Protein AF-A0A7X6ZQA0-F1 (afdb_monomer_lite)

Radius of gyration: 20.43 Å; chains: 1; bounding box: 58×42×58 Å

Structure (mmCIF, N/CA/C/O backbone):
data_AF-A0A7X6ZQA0-F1
#
_entry.id   AF-A0A7X6ZQA0-F1
#
loop_
_atom_site.group_PDB
_atom_site.id
_atom_site.type_symbol
_atom_site.label_atom_id
_atom_site.label_alt_id
_atom_site.label_comp_id
_atom_site.label_asym_id
_atom_site.label_entity_id
_atom_site.label_seq_id
_atom_site.pdbx_PDB_ins_code
_atom_site.Cartn_x
_atom_site.Cartn_y
_atom_site.Cartn_z
_atom_site.occupancy
_atom_site.B_iso_or_equiv
_atom_site.auth_seq_id
_atom_site.auth_comp_id
_atom_site.auth_asym_id
_atom_site.auth_atom_id
_atom_site.pdbx_PDB_model_num
ATOM 1 N N . MET A 1 1 ? 15.104 -21.560 34.459 1.00 41.19 1 MET A N 1
ATOM 2 C CA . MET A 1 1 ? 13.807 -21.542 35.169 1.00 41.19 1 MET A CA 1
ATOM 3 C C . MET A 1 1 ? 13.348 -20.089 35.280 1.00 41.19 1 MET A C 1
ATOM 5 O O . MET A 1 1 ? 13.908 -19.354 36.078 1.00 41.19 1 MET A O 1
ATOM 9 N N . LYS A 1 2 ? 12.413 -19.662 34.427 1.00 28.69 2 LYS A N 1
ATOM 10 C CA . LYS A 1 2 ? 11.501 -18.521 34.627 1.00 28.69 2 LYS A CA 1
ATOM 11 C C . LYS A 1 2 ? 10.313 -18.786 33.704 1.00 28.69 2 LYS A C 1
ATOM 13 O O . LYS A 1 2 ? 10.482 -18.859 32.493 1.00 28.69 2 LYS A O 1
ATOM 18 N N . ALA A 1 3 ? 9.180 -19.100 34.317 1.00 31.39 3 ALA A N 1
ATOM 19 C CA . ALA A 1 3 ? 7.962 -19.526 33.652 1.00 31.39 3 ALA A CA 1
ATOM 20 C C . ALA A 1 3 ? 7.263 -18.333 32.989 1.00 31.39 3 ALA A C 1
ATOM 22 O O . ALA A 1 3 ? 7.125 -17.271 33.595 1.00 31.39 3 ALA A O 1
ATOM 23 N N . SER A 1 4 ? 6.819 -18.541 31.752 1.00 31.67 4 SER A N 1
ATOM 24 C CA . SER A 1 4 ? 5.886 -17.684 31.030 1.00 31.67 4 SER A CA 1
ATOM 25 C C . SER A 1 4 ? 4.511 -17.774 31.693 1.00 31.67 4 SER A C 1
ATOM 27 O O . SER A 1 4 ? 3.879 -18.832 31.673 1.00 31.67 4 SER A O 1
ATOM 29 N N . LEU A 1 5 ? 4.033 -16.674 32.268 1.00 27.23 5 LEU A N 1
ATOM 30 C CA . LEU A 1 5 ? 2.629 -16.517 32.644 1.00 27.23 5 LEU A CA 1
ATOM 31 C C . LEU A 1 5 ? 1.824 -16.180 31.382 1.00 27.23 5 LEU A C 1
ATOM 33 O O . LEU A 1 5 ? 1.521 -15.027 31.104 1.00 27.23 5 LEU A O 1
ATOM 37 N N . ILE A 1 6 ? 1.501 -17.210 30.598 1.00 30.50 6 ILE A N 1
ATOM 38 C CA . ILE A 1 6 ? 0.343 -17.159 29.704 1.00 30.50 6 ILE A CA 1
ATOM 39 C C . ILE A 1 6 ? -0.845 -17.540 30.579 1.00 30.50 6 ILE A C 1
ATOM 41 O O . ILE A 1 6 ? -1.012 -18.704 30.948 1.00 30.50 6 ILE A O 1
ATOM 45 N N . THR A 1 7 ? -1.641 -16.550 30.968 1.00 27.77 7 THR A N 1
ATOM 46 C CA . THR A 1 7 ? -2.903 -16.791 31.664 1.00 27.77 7 THR A CA 1
ATOM 47 C C . THR A 1 7 ? -3.863 -17.448 30.678 1.00 27.77 7 THR A C 1
ATOM 49 O O . THR A 1 7 ? -4.472 -16.784 29.844 1.00 27.77 7 THR A O 1
ATOM 52 N N . VAL A 1 8 ? -3.972 -18.775 30.743 1.00 33.66 8 VAL A N 1
ATOM 53 C CA . VAL A 1 8 ? -4.983 -19.531 30.001 1.00 33.66 8 VAL A CA 1
ATOM 54 C C . VAL A 1 8 ? -6.333 -19.249 30.651 1.00 33.66 8 VAL A C 1
ATOM 56 O O . VAL A 1 8 ? -6.611 -19.718 31.755 1.00 33.66 8 VAL A O 1
ATOM 59 N N . ILE A 1 9 ? -7.169 -18.459 29.980 1.00 32.19 9 ILE A N 1
ATOM 60 C CA . ILE A 1 9 ? -8.551 -18.229 30.406 1.00 32.19 9 ILE A CA 1
ATOM 61 C C . ILE A 1 9 ? -9.338 -19.535 30.172 1.00 32.19 9 ILE A C 1
ATOM 63 O O . ILE A 1 9 ? -9.318 -20.063 29.056 1.00 32.19 9 ILE A O 1
ATOM 67 N N . PRO A 1 10 ? -10.020 -20.094 31.190 1.00 35.25 10 PRO A N 1
ATOM 68 C CA . PRO A 1 10 ? -10.812 -21.309 31.036 1.00 35.25 10 PRO A CA 1
ATOM 69 C C . PRO A 1 10 ? -11.917 -21.133 29.986 1.00 35.25 10 PRO A C 1
ATOM 71 O O . PRO A 1 10 ? -12.698 -20.185 30.047 1.00 35.25 10 PRO A O 1
ATOM 74 N N . LYS A 1 11 ? -12.028 -22.097 29.061 1.00 42.56 11 LYS A N 1
ATOM 75 C CA . LYS A 1 11 ? -13.020 -22.129 27.965 1.00 42.56 11 LYS A CA 1
ATOM 76 C C . LYS A 1 11 ? -14.490 -22.028 28.409 1.00 42.56 11 LYS A C 1
ATOM 78 O O . LYS A 1 11 ? -15.353 -21.819 27.567 1.00 42.56 11 LYS A O 1
ATOM 83 N N . SER A 1 12 ? -14.802 -22.201 29.691 1.00 38.19 12 SER A N 1
ATOM 84 C CA . SER A 1 12 ? -16.174 -22.395 30.171 1.00 38.19 12 SER A CA 1
ATOM 85 C C . SER A 1 12 ? -16.959 -21.116 30.487 1.00 38.19 12 SER A C 1
ATOM 87 O O . SER A 1 12 ? -18.113 -21.241 30.872 1.00 38.19 12 SER A O 1
ATOM 89 N N . ASN A 1 13 ? -16.386 -19.915 30.328 1.00 37.44 13 ASN A N 1
ATOM 90 C CA . ASN A 1 13 ? -17.055 -18.647 30.685 1.00 37.44 13 ASN A CA 1
ATOM 91 C C . ASN A 1 13 ? -17.012 -17.556 29.599 1.00 37.44 13 ASN A C 1
ATOM 93 O O . ASN A 1 13 ? -17.328 -16.402 29.882 1.00 37.44 13 ASN A O 1
ATOM 97 N N . ILE A 1 14 ? -16.645 -17.885 28.360 1.00 42.84 14 ILE A N 1
ATOM 98 C CA . ILE A 1 14 ? -16.719 -16.920 27.258 1.00 42.84 14 ILE A CA 1
ATOM 99 C C . ILE A 1 14 ? -18.087 -17.093 26.604 1.00 42.84 14 ILE A C 1
ATOM 101 O O . ILE A 1 14 ? -18.356 -18.107 25.966 1.00 42.84 14 ILE A O 1
ATOM 105 N N . SER A 1 15 ? -18.977 -16.118 26.777 1.00 36.91 15 SER A N 1
ATOM 106 C CA . SER A 1 15 ? -20.145 -15.994 25.910 1.00 36.91 15 SER A CA 1
ATOM 107 C C . SER A 1 15 ? -19.634 -15.782 24.482 1.00 36.91 15 SER A C 1
ATOM 109 O O . SER A 1 15 ? -19.140 -14.703 24.162 1.00 36.91 15 SER A O 1
ATOM 111 N N . PHE A 1 16 ? -19.716 -16.810 23.638 1.00 42.44 16 PHE A N 1
ATOM 112 C CA . PHE A 1 16 ? -19.305 -16.784 22.228 1.00 42.44 16 PHE A CA 1
ATOM 113 C C . PHE A 1 16 ? -20.314 -16.027 21.353 1.00 42.44 16 PHE A C 1
ATOM 115 O O . PHE A 1 16 ? -20.751 -16.511 20.311 1.00 42.44 16 PHE A O 1
ATOM 122 N N . LEU A 1 17 ? -20.702 -14.824 21.771 1.00 36.91 17 LEU A N 1
ATOM 123 C CA . LEU A 1 17 ? -21.166 -13.851 20.796 1.00 36.91 17 LEU A CA 1
ATOM 124 C C . LEU A 1 17 ? -19.930 -13.464 19.977 1.00 36.91 17 LEU A C 1
ATOM 126 O O . LEU A 1 17 ? -18.888 -13.205 20.585 1.00 36.91 17 LEU A O 1
ATOM 130 N N . PRO A 1 18 ? -19.992 -13.457 18.634 1.00 43.94 18 PRO A N 1
ATOM 131 C CA . PRO A 1 18 ? -18.894 -12.931 17.843 1.00 43.94 18 PRO A CA 1
ATOM 132 C C . PRO A 1 18 ? -18.627 -11.515 18.346 1.00 43.94 18 PRO A C 1
ATOM 134 O O . PRO A 1 18 ? -19.495 -10.644 18.257 1.00 43.94 18 PRO A O 1
ATOM 137 N N . LEU A 1 19 ? -17.452 -11.303 18.940 1.00 46.94 19 LEU A N 1
ATOM 138 C CA . LEU A 1 19 ? -16.962 -9.967 19.234 1.00 46.94 19 LEU A CA 1
ATOM 139 C C . LEU A 1 19 ? -16.803 -9.287 17.876 1.00 46.94 19 LEU A C 1
ATOM 141 O O . LEU A 1 19 ? -15.835 -9.523 17.159 1.00 46.94 19 LEU A O 1
ATOM 145 N N . ARG A 1 20 ? -17.814 -8.506 17.488 1.00 55.34 20 ARG A N 1
ATOM 146 C CA . ARG A 1 20 ? -17.728 -7.598 16.350 1.00 55.34 20 ARG A CA 1
ATOM 147 C C . ARG A 1 20 ? -16.736 -6.515 16.758 1.00 55.34 20 ARG A C 1
ATOM 149 O O . ARG A 1 20 ? -17.093 -5.609 17.502 1.00 55.34 20 ARG A O 1
ATOM 156 N N . ALA A 1 21 ? -15.484 -6.664 16.347 1.00 63.81 21 ALA A N 1
ATOM 157 C CA . ALA A 1 21 ? -14.502 -5.600 16.450 1.00 63.81 21 ALA A CA 1
ATOM 158 C C . ALA A 1 21 ? -14.643 -4.716 15.208 1.00 63.81 21 ALA A C 1
ATOM 160 O O . ALA A 1 21 ? -14.516 -5.195 14.085 1.00 63.81 21 ALA A O 1
ATOM 161 N N . SER A 1 22 ? -14.932 -3.439 15.416 1.00 81.06 22 SER A N 1
ATOM 162 C CA . SER A 1 22 ? -14.793 -2.384 14.414 1.00 81.06 22 SER A CA 1
ATOM 163 C C . SER A 1 22 ? -13.316 -2.260 14.044 1.00 81.06 22 SER A C 1
ATOM 165 O O . SER A 1 22 ? -12.481 -1.876 14.869 1.00 81.06 22 SER A O 1
ATOM 167 N N . MET A 1 23 ? -12.985 -2.623 12.809 1.00 86.38 23 MET A N 1
ATOM 168 C CA . MET A 1 23 ? -11.642 -2.483 12.260 1.00 86.38 23 MET A CA 1
ATOM 169 C C . MET A 1 23 ? -11.647 -1.454 11.137 1.00 86.38 23 MET A C 1
ATOM 171 O O . MET A 1 23 ? -12.489 -1.523 10.240 1.00 86.38 23 MET A O 1
ATOM 175 N N . GLY A 1 24 ? -10.700 -0.522 11.198 1.00 87.94 24 GLY A N 1
ATOM 176 C CA . GLY A 1 24 ? -10.378 0.396 10.111 1.00 87.94 24 GLY A CA 1
ATOM 177 C C . GLY A 1 24 ? -9.020 0.048 9.512 1.00 87.94 24 GLY A C 1
ATOM 178 O O . GLY A 1 24 ? -8.164 -0.530 10.180 1.00 87.94 24 GLY A O 1
ATOM 179 N N . GLY A 1 25 ? -8.814 0.381 8.252 1.00 89.62 25 GLY A N 1
ATOM 180 C CA . GLY A 1 25 ? -7.554 0.138 7.565 1.00 89.62 25 GLY A CA 1
ATOM 181 C C . GLY A 1 25 ? -7.572 0.783 6.196 1.00 89.62 25 GLY A C 1
ATOM 182 O O . GLY A 1 25 ? -8.587 1.364 5.801 1.00 89.62 25 GLY A O 1
ATOM 183 N N . HIS A 1 26 ? -6.440 0.686 5.512 1.00 93.19 26 HIS A N 1
ATOM 184 C CA . HIS A 1 26 ? -6.150 1.463 4.319 1.00 93.19 26 HIS A CA 1
ATOM 185 C C . HIS A 1 26 ? -6.234 2.965 4.624 1.00 93.19 26 HIS A C 1
ATOM 187 O O . HIS A 1 26 ? -7.234 3.632 4.365 1.00 93.19 26 HIS A O 1
ATOM 193 N N . SER A 1 27 ? -5.190 3.496 5.253 1.00 92.25 27 SER A N 1
ATOM 194 C CA . SER A 1 27 ? -5.082 4.920 5.569 1.00 92.25 27 SER A CA 1
ATOM 195 C C . SER A 1 27 ? -3.775 5.498 5.043 1.00 92.25 27 SER A C 1
ATOM 197 O O . SER A 1 27 ? -2.838 4.764 4.766 1.00 92.25 27 SER A O 1
ATOM 199 N N . HIS A 1 28 ? -3.646 6.818 5.051 1.00 91.56 28 HIS A N 1
ATOM 200 C CA . HIS A 1 28 ? -2.379 7.516 4.831 1.00 91.56 28 HIS A CA 1
ATOM 201 C C . HIS A 1 28 ? -2.118 8.396 6.047 1.00 91.56 28 HIS A C 1
ATOM 203 O O . HIS A 1 28 ? -2.889 9.318 6.306 1.00 91.56 28 HIS A O 1
ATOM 209 N N . PHE A 1 29 ? -1.084 8.095 6.835 1.00 92.94 29 PHE A N 1
ATOM 210 C CA . PHE A 1 29 ? -0.830 8.825 8.080 1.00 92.94 29 PHE A CA 1
ATOM 211 C C . PHE A 1 29 ? -0.287 10.238 7.817 1.00 92.94 29 PHE A C 1
ATOM 213 O O . PHE A 1 29 ? -0.861 11.213 8.296 1.00 92.94 29 PHE A O 1
ATOM 220 N N . LEU A 1 30 ? 0.763 10.369 6.997 1.00 89.69 30 LEU A N 1
ATOM 221 C CA . LEU A 1 30 ? 1.354 11.658 6.606 1.00 89.69 30 LEU A CA 1
ATOM 222 C C . LEU A 1 30 ? 1.313 11.871 5.094 1.00 89.69 30 LEU A C 1
ATOM 224 O O . LEU A 1 30 ? 2.348 11.977 4.436 1.00 89.69 30 LEU A O 1
ATOM 228 N N . ARG A 1 31 ? 0.104 11.954 4.528 1.00 80.44 31 ARG A N 1
ATOM 229 C CA . ARG A 1 31 ? -0.074 12.171 3.081 1.00 80.44 31 ARG A CA 1
ATOM 230 C C . ARG A 1 31 ? 0.604 13.452 2.586 1.00 80.44 31 ARG A C 1
ATOM 232 O O . ARG A 1 31 ? 1.170 13.466 1.497 1.00 80.44 31 ARG A O 1
ATOM 239 N N . ASN A 1 32 ? 0.559 14.516 3.388 1.00 82.38 32 ASN A N 1
ATOM 240 C CA . ASN A 1 32 ? 1.361 15.712 3.175 1.00 82.38 32 ASN A CA 1
ATOM 241 C C . ASN A 1 32 ? 2.509 15.728 4.185 1.00 82.38 32 ASN A C 1
ATOM 243 O O . ASN A 1 32 ? 2.300 15.925 5.378 1.00 82.38 32 ASN A O 1
ATOM 247 N N . ILE A 1 33 ? 3.729 15.549 3.694 1.00 83.44 33 ILE A N 1
ATOM 248 C CA . ILE A 1 33 ? 4.936 15.553 4.522 1.00 83.44 33 ILE A CA 1
ATOM 249 C C . ILE A 1 33 ? 5.214 16.903 5.199 1.00 83.44 33 ILE A C 1
ATOM 251 O O . ILE A 1 33 ? 5.887 16.953 6.229 1.00 83.44 33 ILE A O 1
ATOM 255 N N . ASP A 1 34 ? 4.680 17.994 4.648 1.00 84.31 34 ASP A N 1
ATOM 256 C CA . ASP A 1 34 ? 4.819 19.325 5.232 1.00 84.31 34 ASP A CA 1
ATOM 257 C C . ASP A 1 34 ? 3.825 19.540 6.395 1.00 84.31 34 ASP A C 1
ATOM 259 O O . ASP A 1 34 ? 3.926 20.530 7.124 1.00 84.31 34 ASP A O 1
ATOM 263 N N . SER A 1 35 ? 2.871 18.619 6.602 1.00 83.50 35 SER A N 1
ATOM 264 C CA . SER A 1 35 ? 1.960 18.649 7.748 1.00 83.50 35 SER A CA 1
ATOM 265 C C . SER A 1 35 ? 2.671 18.242 9.047 1.00 83.50 35 SER A C 1
ATOM 267 O O . SER A 1 35 ? 3.502 17.329 9.042 1.00 83.50 35 SER A O 1
ATOM 269 N N . PRO A 1 36 ? 2.337 18.865 10.195 1.00 88.94 36 PRO A N 1
ATOM 270 C CA . PRO A 1 36 ? 2.927 18.488 11.474 1.00 88.94 36 PRO A CA 1
ATOM 271 C C . PRO A 1 36 ? 2.562 17.051 11.874 1.00 88.94 36 PRO A C 1
ATOM 273 O O . PRO A 1 36 ? 1.390 16.718 12.047 1.00 88.94 36 PRO A O 1
ATOM 276 N N . GLU A 1 37 ? 3.570 16.213 12.115 1.00 91.31 37 GLU A N 1
ATOM 277 C CA . GLU A 1 37 ? 3.374 14.807 12.503 1.00 91.31 37 GLU A CA 1
ATOM 278 C C . GLU A 1 37 ? 2.538 14.648 13.785 1.00 91.31 37 GLU A C 1
ATOM 280 O O . GLU A 1 37 ? 1.688 13.766 13.897 1.00 91.31 37 GLU A O 1
ATOM 285 N N . GLU A 1 38 ? 2.714 15.564 14.738 1.00 93.12 38 GLU A N 1
ATOM 286 C CA . GLU A 1 38 ? 1.953 15.580 15.988 1.00 93.12 38 GLU A CA 1
ATOM 287 C C . GLU A 1 38 ? 0.453 15.852 15.775 1.00 93.12 38 GLU A C 1
ATOM 289 O O . GLU A 1 38 ? -0.377 15.419 16.577 1.00 93.12 38 GLU A O 1
ATOM 294 N N . GLU A 1 39 ? 0.083 16.572 14.713 1.00 91.19 39 GLU A N 1
ATOM 295 C CA . GLU A 1 39 ? -1.323 16.789 14.365 1.00 91.19 39 GLU A CA 1
ATOM 296 C C . GLU A 1 39 ? -1.933 15.527 13.763 1.00 91.19 39 GLU A C 1
ATOM 298 O O . GLU A 1 39 ? -2.992 15.106 14.226 1.00 91.19 39 GLU A O 1
ATOM 303 N N . ALA A 1 40 ? -1.242 14.867 12.828 1.00 91.31 40 ALA A N 1
ATOM 304 C CA . ALA A 1 40 ? -1.678 13.581 12.279 1.00 91.31 40 ALA A CA 1
ATOM 305 C C . ALA A 1 40 ? -1.869 12.529 13.385 1.00 91.31 40 ALA A C 1
ATOM 307 O O . ALA A 1 40 ? -2.892 11.844 13.436 1.00 91.31 40 ALA A O 1
ATOM 308 N N . PHE A 1 41 ? -0.936 12.472 14.341 1.00 94.69 41 PHE A N 1
ATOM 309 C CA . PHE A 1 41 ? -1.023 11.608 15.518 1.00 94.69 41 PHE A CA 1
ATOM 310 C C . PHE A 1 41 ? -2.303 11.856 16.333 1.00 94.69 41 PHE A C 1
ATOM 312 O O . PHE A 1 41 ? -3.047 10.924 16.650 1.00 94.69 41 PHE A O 1
ATOM 319 N N . LYS A 1 42 ? -2.592 13.123 16.657 1.00 93.81 42 LYS A N 1
ATOM 320 C CA . LYS A 1 42 ? -3.796 13.506 17.412 1.00 93.81 42 LYS A CA 1
ATOM 321 C C . LYS A 1 42 ? -5.074 13.241 16.626 1.00 93.81 42 LYS A C 1
ATOM 323 O O . LYS A 1 42 ? -6.053 12.786 17.215 1.00 93.81 42 LYS A O 1
ATOM 328 N N . ASN A 1 43 ? -5.075 13.528 15.328 1.00 92.12 43 ASN A N 1
ATOM 329 C CA . ASN A 1 43 ? -6.235 13.333 14.469 1.00 92.12 43 ASN A CA 1
ATOM 330 C C . ASN A 1 43 ? -6.600 11.856 14.384 1.00 92.12 43 ASN A C 1
ATOM 332 O O . ASN A 1 43 ? -7.752 11.516 14.637 1.00 92.12 43 ASN A O 1
ATOM 336 N N . LEU A 1 44 ? -5.618 10.981 14.151 1.00 93.50 44 LEU A N 1
ATOM 337 C CA . LEU A 1 44 ? -5.837 9.539 14.114 1.00 93.50 44 LEU A CA 1
ATOM 338 C C . LEU A 1 44 ? -6.420 9.013 15.435 1.00 93.50 44 LEU A C 1
ATOM 340 O O . LEU A 1 44 ? -7.454 8.351 15.418 1.00 93.50 44 LEU A O 1
ATOM 344 N N . LEU A 1 45 ? -5.819 9.354 16.582 1.00 94.62 45 LEU A N 1
ATOM 345 C CA . LEU A 1 45 ? -6.323 8.921 17.895 1.00 94.62 45 LEU A CA 1
ATOM 346 C C . LEU A 1 45 ? -7.743 9.425 18.185 1.00 94.62 45 LEU A C 1
ATOM 348 O O . LEU A 1 45 ? -8.576 8.698 18.730 1.00 94.62 45 LEU A O 1
ATOM 352 N N . ASN A 1 46 ? -8.029 10.682 17.844 1.00 92.69 46 ASN A N 1
ATOM 353 C CA . ASN A 1 46 ? -9.357 11.255 18.036 1.00 92.69 46 ASN A CA 1
ATOM 354 C C . ASN A 1 46 ? -10.385 10.604 17.108 1.00 92.69 46 ASN A C 1
ATOM 356 O O . ASN A 1 46 ? -11.515 10.364 17.537 1.00 92.69 46 ASN A O 1
ATOM 360 N N . TRP A 1 47 ? -10.001 10.319 15.864 1.00 91.12 47 TRP A N 1
ATOM 361 C CA . TRP A 1 47 ? -10.848 9.670 14.874 1.00 91.12 47 TRP A CA 1
ATOM 362 C C . TRP A 1 47 ? -11.197 8.246 15.317 1.00 91.12 47 TRP A C 1
ATOM 364 O O . TRP A 1 47 ? -12.378 7.933 15.472 1.00 91.12 47 TRP A O 1
ATOM 374 N N . THR A 1 48 ? -10.208 7.409 15.655 1.00 91.56 48 THR A N 1
ATOM 375 C CA . THR A 1 48 ? -10.476 6.025 16.090 1.00 91.56 48 THR A CA 1
ATOM 376 C C . THR A 1 48 ? -11.338 5.981 17.345 1.00 91.56 48 THR A C 1
ATOM 378 O O . THR A 1 48 ? -12.255 5.167 17.427 1.00 91.56 48 THR A O 1
ATOM 381 N N . LYS A 1 49 ? -11.115 6.899 18.294 1.00 91.06 49 LYS A N 1
ATOM 382 C CA . LYS A 1 49 ? -11.937 7.016 19.503 1.00 91.06 49 LYS A CA 1
ATOM 383 C C . LYS A 1 49 ? -13.374 7.440 19.204 1.00 91.06 49 LYS A C 1
ATOM 385 O O . LYS A 1 49 ? -14.306 6.874 19.769 1.00 91.06 49 LYS A O 1
ATOM 390 N N . ARG A 1 50 ? -13.568 8.441 18.339 1.00 88.62 50 ARG A N 1
ATOM 391 C CA . ARG A 1 50 ? -14.900 8.933 17.944 1.00 88.62 50 ARG A CA 1
ATOM 392 C C . ARG A 1 50 ? -15.737 7.833 17.291 1.00 88.62 50 ARG A C 1
ATOM 394 O O . ARG A 1 50 ? -16.948 7.801 17.484 1.00 88.62 50 ARG A O 1
ATOM 401 N N . HIS A 1 51 ? -15.079 6.949 16.550 1.00 85.00 51 HIS A N 1
ATOM 402 C CA . HIS A 1 51 ? -15.698 5.889 15.762 1.00 85.00 51 HIS A CA 1
ATOM 403 C C . HIS A 1 51 ? -15.650 4.504 16.440 1.00 85.00 51 HIS A C 1
ATOM 405 O O . HIS A 1 51 ? -15.979 3.505 15.804 1.00 85.00 51 HIS A O 1
ATOM 411 N N . ASP A 1 52 ? -15.262 4.446 17.723 1.00 87.88 52 ASP A N 1
ATOM 412 C CA . ASP A 1 52 ? -15.126 3.219 18.528 1.00 87.88 52 ASP A CA 1
ATOM 413 C C . ASP A 1 52 ? -14.320 2.121 17.816 1.00 87.88 52 ASP A C 1
ATOM 415 O O . ASP A 1 52 ? -14.681 0.952 17.851 1.00 87.88 52 ASP A O 1
ATOM 419 N N . VAL A 1 53 ? -13.242 2.477 17.112 1.00 88.69 53 VAL A N 1
ATOM 420 C CA . VAL A 1 53 ? -12.422 1.528 16.346 1.00 88.69 53 VAL A CA 1
ATOM 421 C C . VAL A 1 53 ? -11.494 0.751 17.277 1.00 88.69 53 VAL A C 1
ATOM 423 O O . VAL A 1 53 ? -10.705 1.326 18.027 1.00 88.69 53 VAL A O 1
ATOM 426 N N . ARG A 1 54 ? -11.553 -0.581 17.203 1.00 90.69 54 ARG A N 1
ATOM 427 C CA . ARG A 1 54 ? -10.790 -1.497 18.065 1.00 90.69 54 ARG A CA 1
ATOM 428 C C . ARG A 1 54 ? -9.432 -1.883 17.496 1.00 90.69 54 ARG A C 1
ATOM 430 O O . ARG A 1 54 ? -8.534 -2.212 18.270 1.00 90.69 54 ARG A O 1
ATOM 437 N N . ALA A 1 55 ? -9.270 -1.836 16.178 1.00 92.38 55 ALA A N 1
ATOM 438 C CA . ALA A 1 55 ? -7.983 -2.003 15.518 1.00 92.38 55 ALA A CA 1
ATOM 439 C C . ALA A 1 55 ? -7.908 -1.139 14.254 1.00 92.38 55 ALA A C 1
ATOM 441 O O . ALA A 1 55 ? -8.901 -1.025 13.535 1.00 92.38 55 ALA A O 1
ATOM 442 N N . PHE A 1 56 ? -6.750 -0.532 14.003 1.00 93.44 56 PHE A N 1
ATOM 443 C CA . PHE A 1 56 ? -6.547 0.382 12.887 1.00 93.44 56 PHE A CA 1
ATOM 444 C C . PHE A 1 56 ? -5.192 0.165 12.209 1.00 93.44 56 PHE A C 1
ATOM 446 O O . PHE A 1 56 ? -4.146 0.213 12.864 1.00 93.44 56 PHE A O 1
ATOM 453 N N . GLY A 1 57 ? -5.226 -0.054 10.898 1.00 95.06 57 GLY A N 1
ATOM 454 C CA . GLY A 1 57 ? -4.033 -0.123 10.065 1.00 95.06 57 GLY A CA 1
ATOM 455 C C . GLY A 1 57 ? -3.516 1.269 9.714 1.00 95.06 57 GLY A C 1
ATOM 456 O O . GLY A 1 57 ? -4.227 2.059 9.102 1.00 95.06 57 GLY A O 1
ATOM 457 N N . VAL A 1 58 ? -2.287 1.580 10.126 1.00 95.81 58 VAL A N 1
ATOM 458 C CA . VAL A 1 58 ? -1.646 2.878 9.882 1.00 95.81 58 VAL A CA 1
ATOM 459 C C . VAL A 1 58 ? -0.814 2.779 8.613 1.00 95.81 58 VAL A C 1
ATOM 461 O O . VAL A 1 58 ? 0.238 2.141 8.632 1.00 95.81 58 VAL A O 1
ATOM 464 N N . GLY A 1 59 ? -1.284 3.378 7.519 1.00 94.44 59 GLY A N 1
ATOM 465 C CA . GLY A 1 59 ? -0.562 3.371 6.244 1.00 94.44 59 GLY A CA 1
ATOM 466 C C . GLY A 1 59 ? 0.439 4.512 6.062 1.00 94.44 59 GLY A C 1
ATOM 467 O O . GLY A 1 59 ? 0.441 5.503 6.801 1.00 94.44 59 GLY A O 1
ATOM 468 N N . SER A 1 60 ? 1.327 4.333 5.084 1.00 92.81 60 SER A N 1
ATOM 469 C CA . SER A 1 60 ? 2.472 5.210 4.842 1.00 92.81 60 SER A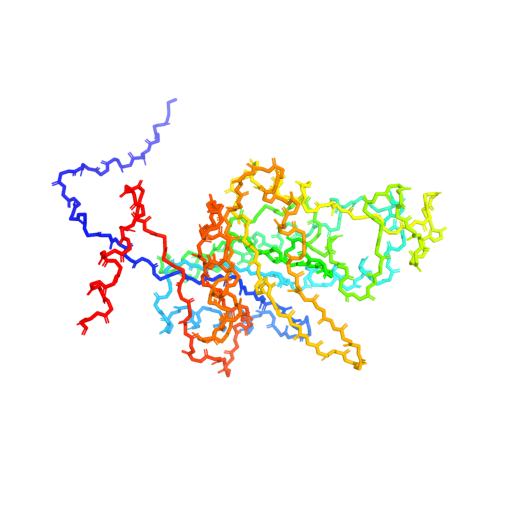 CA 1
ATOM 470 C C . SER A 1 60 ? 2.099 6.607 4.314 1.00 92.81 60 SER A C 1
ATOM 472 O O . SER A 1 60 ? 0.991 6.818 3.818 1.00 92.81 60 SER A O 1
ATOM 474 N N . PRO A 1 61 ? 3.035 7.575 4.374 1.00 93.56 61 PRO A N 1
ATOM 475 C CA . PRO A 1 61 ? 4.251 7.589 5.198 1.00 93.56 61 PRO A CA 1
ATOM 476 C C . PRO A 1 61 ? 3.930 7.648 6.699 1.00 93.56 61 PRO A C 1
ATOM 478 O O . PRO A 1 61 ? 2.977 8.308 7.104 1.00 93.56 61 PRO A O 1
ATOM 481 N N . TRP A 1 62 ? 4.731 6.974 7.530 1.00 94.19 62 TRP A N 1
ATOM 482 C CA . TRP A 1 62 ? 4.465 6.816 8.975 1.00 94.19 62 TRP A CA 1
ATOM 483 C C . TRP A 1 62 ? 5.185 7.836 9.865 1.00 94.19 62 TRP A C 1
ATOM 485 O O . TRP A 1 62 ? 4.919 7.928 11.061 1.00 94.19 62 TRP A O 1
ATOM 495 N N . SER A 1 63 ? 6.132 8.569 9.294 1.00 92.75 63 SER A N 1
ATOM 496 C CA . SER A 1 63 ? 6.943 9.579 9.972 1.00 92.75 63 SER A CA 1
ATOM 497 C C . SER A 1 63 ? 7.416 10.618 8.962 1.00 92.75 63 SER A C 1
ATOM 499 O O . SER A 1 63 ? 7.480 10.345 7.758 1.00 92.75 63 SER A O 1
ATOM 501 N N . HIS A 1 64 ? 7.802 11.798 9.435 1.00 92.81 64 HIS A N 1
ATOM 502 C CA . HIS A 1 64 ? 8.413 12.803 8.568 1.00 92.81 64 HIS A CA 1
ATOM 503 C C . HIS A 1 64 ? 9.710 12.277 7.924 1.00 92.81 64 HIS A C 1
ATOM 505 O O . HIS A 1 64 ? 9.973 12.529 6.750 1.00 92.81 64 HIS A O 1
ATOM 511 N N . ILE A 1 65 ? 10.501 11.494 8.666 1.00 91.75 65 ILE A N 1
ATOM 512 C CA . ILE A 1 65 ? 11.755 10.897 8.182 1.00 91.75 65 ILE A CA 1
ATOM 513 C C . ILE A 1 65 ? 11.480 9.916 7.036 1.00 91.75 65 ILE A C 1
ATOM 515 O O . ILE A 1 65 ? 12.098 10.024 5.973 1.00 91.75 65 ILE A O 1
ATOM 519 N N . SER A 1 66 ? 10.519 9.003 7.209 1.00 91.19 66 SER A N 1
ATOM 520 C CA . SER A 1 66 ? 10.123 8.081 6.146 1.00 91.19 66 SER A CA 1
ATOM 521 C C . SER A 1 66 ? 9.586 8.847 4.937 1.00 91.19 66 SER A C 1
ATOM 523 O O . SER A 1 66 ? 10.067 8.609 3.836 1.00 91.19 66 SER A O 1
ATOM 525 N N . GLY A 1 67 ? 8.721 9.848 5.116 1.00 91.00 67 GLY A N 1
ATOM 526 C CA . GLY A 1 67 ? 8.266 10.698 4.011 1.00 91.00 67 GLY A CA 1
ATOM 527 C C . GLY A 1 67 ? 9.414 11.378 3.248 1.00 91.00 67 GLY A C 1
ATOM 528 O O . GLY A 1 67 ? 9.382 11.454 2.018 1.00 91.00 67 GLY A O 1
ATOM 529 N N . LEU A 1 68 ? 10.452 11.859 3.946 1.00 91.06 68 LEU A N 1
ATOM 530 C CA . LEU A 1 68 ? 11.591 12.531 3.308 1.00 91.06 68 LEU A CA 1
ATOM 531 C C . LEU A 1 68 ? 12.411 11.535 2.486 1.00 91.06 68 LEU A C 1
ATOM 533 O O . LEU A 1 68 ? 12.865 11.873 1.392 1.00 91.06 68 LEU A O 1
ATOM 537 N N . SER A 1 69 ? 12.557 10.305 2.989 1.00 90.44 69 SER A N 1
ATOM 538 C CA . SER A 1 69 ? 13.180 9.201 2.253 1.00 90.44 69 SER A CA 1
ATOM 539 C C . SER A 1 69 ? 12.432 8.915 0.946 1.00 90.44 69 SER A C 1
ATOM 541 O O . SER A 1 69 ? 13.075 8.788 -0.095 1.00 90.44 69 SER A O 1
ATOM 543 N N . TYR A 1 70 ? 11.092 8.916 0.967 1.00 88.62 70 TYR A N 1
ATOM 544 C CA . TYR A 1 70 ? 10.270 8.717 -0.236 1.00 88.62 70 TYR A CA 1
ATOM 545 C C . TYR A 1 70 ? 10.577 9.812 -1.252 1.00 88.62 70 TYR A C 1
ATOM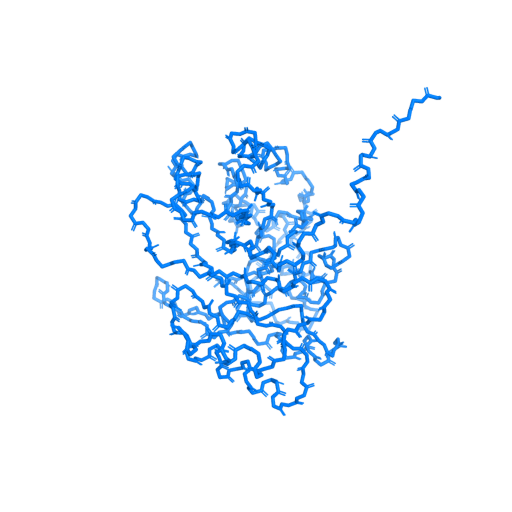 547 O O . TYR A 1 70 ? 11.052 9.530 -2.348 1.00 88.62 70 TYR A O 1
ATOM 555 N N . ARG A 1 71 ? 10.418 11.083 -0.851 1.00 88.75 71 ARG A N 1
ATOM 556 C CA . ARG A 1 71 ? 10.673 12.237 -1.725 1.00 88.75 71 ARG A CA 1
ATOM 557 C C . ARG A 1 71 ? 12.067 12.169 -2.351 1.00 88.75 71 ARG A C 1
ATOM 559 O O . ARG A 1 71 ? 12.198 12.354 -3.559 1.00 88.75 71 ARG A O 1
ATOM 566 N N . LYS A 1 72 ? 13.094 11.900 -1.544 1.00 91.38 72 LYS A N 1
ATOM 567 C CA . LYS A 1 72 ? 14.490 11.900 -1.987 1.00 91.38 72 LYS A CA 1
ATOM 568 C C . LYS A 1 72 ? 14.789 10.769 -2.968 1.00 91.38 72 LYS A C 1
ATOM 570 O O . LYS A 1 72 ? 15.372 11.009 -4.021 1.00 91.38 72 LYS A O 1
ATOM 575 N N . HIS A 1 73 ? 14.421 9.540 -2.630 1.00 90.25 73 HIS A N 1
ATOM 576 C CA . HIS A 1 73 ? 14.860 8.362 -3.378 1.00 90.25 73 HIS A CA 1
ATOM 577 C C . HIS A 1 73 ? 13.908 7.958 -4.506 1.00 90.25 73 HIS A C 1
ATOM 579 O O . HIS A 1 73 ? 14.318 7.228 -5.402 1.00 90.25 73 HIS A O 1
ATOM 585 N N . GLU A 1 74 ? 12.691 8.496 -4.529 1.00 86.06 74 GLU A N 1
ATOM 586 C CA . GLU A 1 74 ? 11.779 8.372 -5.666 1.00 86.06 74 GLU A CA 1
ATOM 587 C C . GLU A 1 74 ? 11.999 9.472 -6.724 1.00 86.06 74 GLU A C 1
ATOM 589 O O . GLU A 1 74 ? 11.582 9.315 -7.868 1.00 86.06 74 GLU A O 1
ATOM 594 N N . ASN A 1 75 ? 12.715 10.557 -6.385 1.00 87.31 75 ASN A N 1
ATOM 595 C CA . ASN A 1 75 ? 12.982 11.669 -7.308 1.00 87.31 75 ASN A CA 1
ATOM 596 C C . ASN A 1 75 ? 14.479 11.943 -7.524 1.00 87.31 75 ASN A C 1
ATOM 598 O O . ASN A 1 75 ? 14.993 11.743 -8.618 1.00 87.31 75 ASN A O 1
ATOM 602 N N . GLU A 1 76 ? 15.183 12.425 -6.500 1.00 90.69 76 GLU A N 1
ATOM 603 C CA . GLU A 1 76 ? 16.538 12.987 -6.622 1.00 90.69 76 GLU A CA 1
ATOM 604 C C . GLU A 1 76 ? 17.621 11.914 -6.794 1.00 90.69 76 GLU A C 1
ATOM 606 O O . GLU A 1 76 ? 18.549 12.079 -7.581 1.00 90.69 76 GLU A O 1
ATOM 611 N N . GLU A 1 77 ? 17.516 10.814 -6.045 1.00 94.38 77 GLU A N 1
ATOM 612 C CA . GLU A 1 77 ? 18.493 9.714 -6.049 1.00 94.38 77 GLU A CA 1
ATOM 613 C C . GLU A 1 77 ? 17.943 8.426 -6.677 1.00 94.38 77 GLU A C 1
ATOM 615 O O . GLU A 1 77 ? 18.515 7.349 -6.491 1.00 94.38 77 GLU A O 1
ATOM 620 N N . ARG A 1 78 ? 16.844 8.535 -7.426 1.00 92.69 78 ARG A N 1
ATOM 621 C CA . ARG A 1 78 ? 16.115 7.410 -8.019 1.00 92.69 78 ARG A CA 1
ATOM 622 C C . ARG A 1 78 ? 16.996 6.520 -8.888 1.00 92.69 78 ARG A C 1
ATOM 624 O O . ARG A 1 78 ? 17.087 5.319 -8.641 1.00 92.69 78 ARG A O 1
ATOM 631 N N . ASP A 1 79 ? 17.674 7.110 -9.866 1.00 94.56 79 ASP A N 1
ATOM 632 C CA . ASP A 1 79 ? 18.498 6.377 -10.830 1.00 94.56 79 ASP A CA 1
ATOM 633 C C . ASP A 1 79 ? 19.598 5.583 -10.102 1.00 94.56 79 ASP A C 1
ATOM 635 O O . ASP A 1 79 ? 19.780 4.387 -10.335 1.00 94.56 79 ASP A O 1
ATOM 639 N N . ARG A 1 80 ? 20.254 6.215 -9.117 1.00 95.75 80 ARG A N 1
ATOM 640 C CA . ARG A 1 80 ? 21.258 5.582 -8.243 1.00 95.75 80 ARG A CA 1
ATOM 641 C C . ARG A 1 80 ? 20.676 4.437 -7.423 1.00 95.75 80 ARG A C 1
ATOM 643 O O . ARG A 1 80 ? 21.333 3.406 -7.273 1.00 95.75 80 ARG A O 1
ATOM 650 N N . TYR A 1 81 ? 19.485 4.631 -6.862 1.00 94.69 81 TYR A N 1
ATOM 651 C CA . TYR A 1 81 ? 18.812 3.623 -6.056 1.00 94.69 81 TYR A CA 1
ATOM 652 C C . TYR A 1 81 ? 18.491 2.376 -6.879 1.00 94.69 81 TYR A C 1
ATOM 654 O O . TYR A 1 81 ? 18.941 1.285 -6.532 1.00 94.69 81 TYR A O 1
ATOM 662 N N . PHE A 1 82 ? 17.797 2.541 -8.006 1.00 93.06 82 PHE A N 1
ATOM 663 C CA . PHE A 1 82 ? 17.412 1.416 -8.858 1.00 93.06 82 PHE A CA 1
ATOM 664 C C . PHE A 1 82 ? 18.601 0.788 -9.594 1.00 93.06 82 PHE A C 1
ATOM 666 O O . PHE A 1 82 ? 18.577 -0.407 -9.855 1.00 93.06 82 PHE A O 1
ATOM 673 N N . ALA A 1 83 ? 19.692 1.530 -9.809 1.00 94.31 83 ALA A N 1
ATOM 674 C CA . ALA A 1 83 ? 20.960 0.978 -10.294 1.00 94.31 83 ALA A CA 1
ATOM 675 C C . ALA A 1 83 ? 21.733 0.151 -9.242 1.00 94.31 83 ALA A C 1
ATOM 677 O O . ALA A 1 83 ? 22.878 -0.240 -9.482 1.00 94.31 83 ALA A O 1
ATOM 678 N N . GLY A 1 84 ? 21.170 -0.062 -8.046 1.00 93.44 84 GLY A N 1
ATOM 679 C CA . GLY A 1 84 ? 21.802 -0.826 -6.967 1.00 93.44 84 GLY A CA 1
ATOM 680 C C . GLY A 1 84 ? 22.997 -0.122 -6.316 1.00 93.44 84 GLY A C 1
ATOM 681 O O . GLY A 1 84 ? 23.794 -0.761 -5.630 1.00 93.44 84 GLY A O 1
ATOM 682 N N . LYS A 1 85 ? 23.150 1.194 -6.518 1.00 95.56 85 LYS A N 1
ATOM 683 C CA . LYS A 1 85 ? 24.236 1.995 -5.915 1.00 95.56 85 LYS A CA 1
ATOM 684 C C . LYS A 1 85 ? 23.896 2.494 -4.512 1.00 95.56 85 LYS A C 1
ATOM 686 O O . LYS A 1 85 ? 24.750 3.086 -3.853 1.00 95.56 85 LYS A O 1
ATOM 691 N N . ILE A 1 86 ? 22.659 2.284 -4.075 1.00 95.38 86 ILE A N 1
ATOM 692 C CA . ILE A 1 86 ? 22.175 2.557 -2.725 1.00 95.38 86 ILE A CA 1
ATOM 693 C C . ILE A 1 86 ? 21.581 1.253 -2.206 1.00 95.38 86 ILE A C 1
ATOM 695 O O . ILE A 1 86 ? 20.696 0.687 -2.840 1.00 95.38 86 ILE A O 1
ATOM 699 N N . ASP A 1 87 ? 22.070 0.775 -1.064 1.00 93.88 87 ASP A N 1
ATOM 700 C CA . ASP A 1 87 ? 21.497 -0.396 -0.404 1.00 93.88 87 ASP A CA 1
ATOM 701 C C . ASP A 1 87 ? 20.100 -0.036 0.136 1.00 93.88 87 ASP A C 1
ATOM 703 O O . ASP A 1 87 ? 20.006 0.865 0.982 1.00 93.88 87 ASP A O 1
ATOM 707 N N . PRO A 1 88 ? 19.021 -0.721 -0.297 1.00 92.31 88 PRO A N 1
ATOM 708 C CA . PRO A 1 88 ? 17.674 -0.456 0.186 1.00 92.31 88 PRO A CA 1
ATOM 709 C C . PRO A 1 88 ? 17.569 -0.425 1.708 1.00 92.31 88 PRO A C 1
ATOM 711 O O . PRO A 1 88 ? 16.890 0.450 2.234 1.00 92.31 88 PRO A O 1
ATOM 714 N N . ALA A 1 89 ? 18.284 -1.300 2.423 1.00 92.19 89 ALA A N 1
ATOM 715 C CA . ALA A 1 89 ? 18.222 -1.368 3.881 1.00 92.19 89 ALA A CA 1
ATOM 716 C C . ALA A 1 89 ? 18.698 -0.072 4.560 1.00 92.19 89 ALA A C 1
ATOM 718 O O . ALA A 1 89 ? 18.213 0.272 5.634 1.00 92.19 89 ALA A O 1
ATOM 719 N N . THR A 1 90 ? 19.608 0.670 3.923 1.00 92.44 90 THR A N 1
ATOM 720 C CA . THR A 1 90 ? 20.171 1.917 4.470 1.00 92.44 90 THR A CA 1
ATOM 721 C C . THR A 1 90 ? 19.227 3.109 4.377 1.00 92.44 90 THR A C 1
ATOM 723 O O . THR A 1 90 ? 19.415 4.093 5.087 1.00 92.44 90 THR A O 1
ATOM 726 N N . VAL A 1 91 ? 18.209 3.022 3.520 1.00 92.81 91 VAL A N 1
ATOM 727 C CA . VAL A 1 91 ? 17.210 4.081 3.315 1.00 92.81 91 VAL A CA 1
ATOM 728 C C . VAL A 1 91 ? 15.848 3.720 3.918 1.00 92.81 91 VAL A C 1
ATOM 730 O O . VAL A 1 91 ? 14.897 4.502 3.834 1.00 92.81 91 VAL A O 1
ATOM 733 N N . MET A 1 92 ? 15.752 2.545 4.552 1.00 92.94 92 MET A N 1
ATOM 734 C CA . MET A 1 92 ? 14.604 2.152 5.361 1.00 92.94 92 MET A CA 1
ATOM 735 C C . MET A 1 92 ? 14.672 2.799 6.739 1.00 92.94 92 MET A C 1
ATOM 737 O O . MET A 1 92 ? 15.563 2.522 7.537 1.00 92.94 92 MET A O 1
ATOM 741 N N . ASP A 1 93 ? 13.657 3.586 7.058 1.00 91.38 93 ASP A N 1
ATOM 742 C CA . ASP A 1 93 ? 13.489 4.192 8.376 1.00 91.38 93 ASP A CA 1
ATOM 743 C C . ASP A 1 93 ? 12.680 3.280 9.315 1.00 91.38 93 ASP A C 1
ATOM 745 O O . ASP A 1 93 ? 11.522 3.544 9.621 1.00 91.38 93 ASP A O 1
ATOM 749 N N . ARG A 1 94 ? 13.246 2.135 9.712 1.00 93.88 94 ARG A N 1
ATOM 750 C CA . ARG A 1 94 ? 12.529 1.168 10.570 1.00 93.88 94 ARG A CA 1
ATOM 751 C C . ARG A 1 94 ? 12.262 1.717 11.965 1.00 93.88 94 ARG A C 1
ATOM 753 O O . ARG A 1 94 ? 11.150 1.593 12.462 1.00 93.88 94 ARG A O 1
ATOM 760 N N . GLU A 1 95 ? 13.270 2.343 12.566 1.00 94.25 95 GLU A N 1
ATOM 761 C CA . GLU A 1 95 ? 13.199 2.830 13.943 1.00 94.25 95 GLU A CA 1
ATOM 762 C C . GLU A 1 95 ? 12.090 3.872 14.111 1.00 94.25 95 GL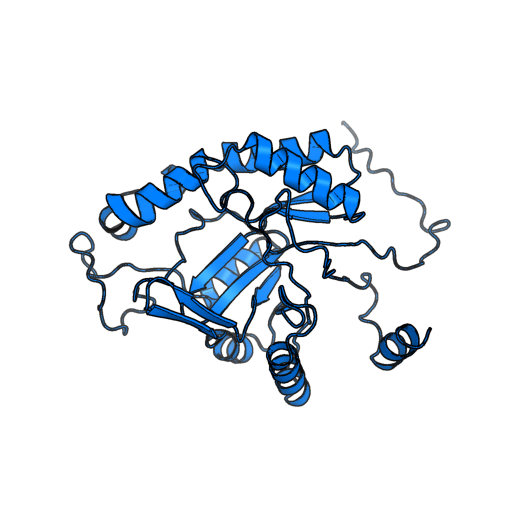U A C 1
ATOM 764 O O . GLU A 1 95 ? 11.265 3.737 15.014 1.00 94.25 95 GLU A O 1
ATOM 769 N N . SER A 1 96 ? 12.006 4.884 13.238 1.00 93.44 96 SER A N 1
ATOM 770 C CA . SER A 1 96 ? 10.937 5.877 13.371 1.00 93.44 96 SER A CA 1
ATOM 771 C C . SER A 1 96 ? 9.561 5.266 13.126 1.00 93.44 96 SER A C 1
ATOM 773 O O . SER A 1 96 ? 8.621 5.634 13.823 1.00 93.44 96 SER A O 1
ATOM 775 N N . VAL A 1 97 ? 9.430 4.352 12.158 1.00 94.50 97 VAL A N 1
ATOM 776 C CA . VAL A 1 97 ? 8.158 3.679 11.851 1.00 94.50 97 VAL A CA 1
ATOM 777 C C . VAL A 1 97 ? 7.676 2.871 13.057 1.00 94.50 97 VAL A C 1
ATOM 779 O O . VAL A 1 97 ? 6.536 3.029 13.494 1.00 94.50 97 VAL A O 1
ATOM 782 N N . GLU A 1 98 ? 8.550 2.048 13.636 1.00 95.19 98 GLU A N 1
ATOM 783 C CA . GLU A 1 98 ? 8.253 1.251 14.829 1.00 95.19 98 GLU A CA 1
ATOM 784 C C . GLU A 1 98 ? 7.904 2.147 16.024 1.00 95.19 98 GLU A C 1
ATOM 786 O O . GLU A 1 98 ? 6.910 1.896 16.709 1.00 95.19 98 GLU A O 1
ATOM 791 N N . ASN A 1 99 ? 8.646 3.242 16.221 1.00 96.06 99 ASN A N 1
ATOM 792 C CA . ASN A 1 99 ? 8.377 4.217 17.275 1.00 96.06 99 ASN A CA 1
ATOM 793 C C . ASN A 1 99 ? 7.009 4.899 17.109 1.00 96.06 99 ASN A C 1
ATOM 795 O O . ASN A 1 99 ? 6.300 5.060 18.103 1.00 96.06 99 ASN A O 1
ATOM 799 N N . THR A 1 100 ? 6.596 5.266 15.888 1.00 95.81 100 THR A N 1
ATOM 800 C CA . THR A 1 100 ? 5.257 5.831 15.629 1.00 95.81 100 THR A CA 1
ATOM 801 C C . THR A 1 100 ? 4.168 4.847 16.061 1.00 95.81 100 THR A C 1
ATOM 803 O O . THR A 1 100 ? 3.267 5.211 16.824 1.00 95.81 100 THR A O 1
ATOM 806 N N . ILE A 1 101 ? 4.259 3.585 15.624 1.00 96.62 101 ILE A N 1
ATOM 807 C CA . ILE A 1 101 ? 3.268 2.551 15.956 1.00 96.62 101 ILE A CA 1
ATOM 808 C C . ILE A 1 101 ? 3.262 2.247 17.458 1.00 96.62 101 ILE A C 1
ATOM 810 O O . ILE A 1 101 ? 2.193 2.143 18.069 1.00 96.62 101 ILE A O 1
ATOM 814 N N . GLN A 1 102 ? 4.435 2.135 18.083 1.00 97.25 102 GLN A N 1
ATOM 815 C CA . GLN A 1 102 ? 4.552 1.922 19.523 1.00 97.25 102 GLN A CA 1
ATOM 816 C C . GLN A 1 102 ? 3.907 3.074 20.299 1.00 97.25 102 GLN A C 1
ATOM 818 O O . GLN A 1 102 ? 3.069 2.837 21.170 1.00 97.25 102 GLN A O 1
ATOM 823 N N . ARG A 1 103 ? 4.229 4.320 19.940 1.00 97.75 103 ARG A N 1
ATOM 824 C CA . ARG A 1 103 ? 3.688 5.519 20.584 1.00 97.75 103 ARG A CA 1
ATOM 825 C C . ARG A 1 103 ? 2.163 5.589 20.474 1.00 97.75 103 ARG A C 1
ATOM 827 O O . ARG A 1 103 ? 1.502 5.910 21.462 1.00 97.75 103 ARG A O 1
ATOM 834 N N . LEU A 1 104 ? 1.593 5.274 19.306 1.00 97.19 104 LEU A N 1
ATOM 835 C CA . LEU A 1 104 ? 0.137 5.216 19.115 1.00 97.19 104 LEU A CA 1
ATOM 836 C C . LEU A 1 104 ? -0.504 4.210 20.082 1.00 97.19 104 LEU A C 1
ATOM 838 O O . LEU A 1 104 ? -1.449 4.551 20.795 1.00 97.19 104 LEU A O 1
ATOM 842 N N . ASN A 1 105 ? 0.050 2.999 20.166 1.00 97.75 105 ASN A N 1
ATOM 843 C CA . ASN A 1 105 ? -0.450 1.947 21.052 1.00 97.75 105 ASN A CA 1
ATOM 844 C C . ASN A 1 105 ? -0.311 2.291 22.545 1.00 97.75 105 ASN A C 1
ATOM 846 O O . ASN A 1 105 ? -1.227 2.029 23.330 1.00 97.75 105 ASN A O 1
ATOM 850 N N . GLU A 1 106 ? 0.802 2.906 22.952 1.00 97.69 106 GLU A N 1
ATOM 851 C CA . GLU A 1 106 ? 1.028 3.351 24.333 1.00 97.69 106 GLU A CA 1
ATOM 852 C C . GLU A 1 106 ? 0.002 4.402 24.771 1.00 97.69 106 GLU A C 1
ATOM 854 O O . GLU A 1 106 ? -0.556 4.318 25.870 1.00 97.69 106 GLU A O 1
ATOM 859 N N . VAL A 1 107 ? -0.284 5.377 23.903 1.00 97.38 107 VAL A N 1
ATOM 860 C CA . VAL A 1 107 ? -1.270 6.430 24.183 1.00 97.38 107 VAL A CA 1
ATOM 861 C C . VAL A 1 107 ? -2.695 5.878 24.167 1.00 97.38 107 VAL A C 1
ATOM 863 O O . VAL A 1 107 ? -3.503 6.276 25.008 1.00 97.38 107 VAL A O 1
ATOM 866 N N . ALA A 1 108 ? -2.993 4.932 23.274 1.00 94.75 108 ALA A N 1
ATOM 867 C CA . ALA A 1 108 ? -4.303 4.294 23.177 1.00 94.75 108 ALA A CA 1
ATOM 868 C C . ALA A 1 108 ? -4.622 3.353 24.347 1.00 94.75 108 ALA A C 1
ATOM 870 O O . ALA A 1 108 ? -5.789 3.041 24.573 1.00 94.75 108 ALA A O 1
ATOM 871 N N . ARG A 1 109 ? -3.613 2.886 25.100 1.00 92.81 109 ARG A N 1
ATOM 872 C CA . ARG A 1 109 ? -3.774 2.071 26.325 1.00 92.81 109 ARG A CA 1
ATOM 873 C C . ARG A 1 109 ? -4.680 0.841 26.145 1.00 92.81 109 ARG A C 1
ATOM 875 O O . ARG A 1 109 ? -5.379 0.437 27.072 1.00 92.81 109 ARG A O 1
ATOM 882 N N . GLY A 1 110 ? -4.660 0.239 24.956 1.00 89.50 110 GLY A N 1
ATOM 883 C CA . GLY A 1 110 ? -5.472 -0.935 24.617 1.00 89.50 110 GLY A CA 1
ATOM 884 C C . GLY A 1 110 ? -6.930 -0.643 24.230 1.00 89.50 110 GLY A C 1
ATOM 885 O O . GLY A 1 110 ? -7.694 -1.589 24.028 1.00 89.50 110 GLY A O 1
ATOM 886 N N . GLU A 1 111 ? -7.332 0.627 24.104 1.00 91.31 111 GLU A N 1
ATOM 887 C CA . GLU A 1 111 ? -8.631 1.003 23.520 1.00 91.31 111 GLU A CA 1
ATOM 888 C C . GLU A 1 111 ? -8.674 0.658 22.021 1.00 91.31 111 GLU A C 1
ATOM 890 O O . GLU A 1 111 ? -9.599 -0.024 21.575 1.00 91.31 111 GLU A O 1
ATOM 895 N N . THR A 1 112 ? -7.619 1.021 21.286 1.00 94.19 112 THR A N 1
ATOM 896 C CA . THR A 1 112 ? -7.404 0.688 19.869 1.00 94.19 112 THR A CA 1
ATOM 897 C C . THR A 1 112 ? -6.028 0.046 19.696 1.00 94.19 112 THR A C 1
ATOM 899 O O . THR A 1 112 ? -5.044 0.543 20.243 1.00 94.19 112 THR A O 1
ATOM 902 N N . LEU A 1 113 ? -5.952 -1.042 18.925 1.00 94.69 113 LEU A N 1
ATOM 903 C CA . LEU A 1 113 ? -4.692 -1.610 18.443 1.00 94.69 113 LEU A CA 1
ATOM 904 C C . LEU A 1 113 ? -4.281 -0.932 17.132 1.00 94.69 113 LEU A C 1
ATOM 906 O O . LEU A 1 113 ? -4.989 -1.047 16.136 1.00 94.69 113 LEU A O 1
ATOM 910 N N . PHE A 1 114 ? -3.119 -0.294 17.108 1.00 95.94 114 PHE A N 1
ATOM 911 C CA . PHE A 1 114 ? -2.514 0.238 15.889 1.00 95.94 114 PHE A CA 1
ATOM 912 C C . PHE A 1 114 ? -1.478 -0.742 15.351 1.00 95.94 114 PHE A C 1
ATOM 914 O O . PHE A 1 114 ? -0.631 -1.228 16.103 1.00 95.94 114 PHE A O 1
ATOM 921 N N . TYR A 1 115 ? -1.538 -1.033 14.057 1.00 95.12 115 TYR A N 1
ATOM 922 C CA . TYR A 1 115 ? -0.587 -1.919 13.389 1.00 95.12 115 TYR A CA 1
ATOM 923 C C . TYR A 1 115 ? -0.091 -1.304 12.087 1.00 95.12 115 TYR A C 1
ATOM 925 O O . TYR A 1 115 ? -0.709 -0.389 11.541 1.00 95.12 115 TYR A O 1
ATOM 933 N N . LEU A 1 116 ? 1.048 -1.808 11.612 1.00 94.81 116 LEU A N 1
ATOM 934 C CA . LEU A 1 116 ? 1.617 -1.359 10.356 1.00 94.81 116 LEU A CA 1
ATOM 935 C C . LEU A 1 116 ? 0.762 -1.845 9.188 1.00 94.81 116 LEU A C 1
ATOM 937 O O . LEU A 1 116 ? 0.466 -3.034 9.048 1.00 94.81 116 LEU A O 1
ATOM 941 N N . ASP A 1 117 ? 0.387 -0.897 8.356 1.00 94.06 117 ASP A N 1
ATOM 942 C CA . ASP A 1 117 ? -0.388 -1.087 7.148 1.00 94.06 117 ASP A CA 1
ATOM 943 C C . ASP A 1 117 ? 0.363 -0.380 6.017 1.00 94.06 117 ASP A C 1
ATOM 945 O O . ASP A 1 117 ? 1.180 0.508 6.271 1.00 94.06 117 ASP A O 1
ATOM 949 N N . ASN A 1 118 ? 0.148 -0.785 4.776 1.00 94.19 118 ASN A N 1
ATOM 950 C CA . ASN A 1 118 ? 0.594 -0.015 3.637 1.00 94.19 118 ASN A CA 1
ATOM 951 C C . ASN A 1 118 ? -0.238 -0.325 2.402 1.00 94.19 118 ASN A C 1
ATOM 953 O O . ASN A 1 118 ? -0.784 -1.416 2.257 1.00 94.19 118 ASN A O 1
ATOM 957 N N . GLU A 1 119 ? -0.224 0.619 1.473 1.00 93.88 119 GLU A N 1
ATOM 958 C CA . GLU A 1 119 ? -0.690 0.408 0.118 1.00 93.88 119 GLU A CA 1
ATOM 959 C C . GLU A 1 119 ? 0.545 0.302 -0.794 1.00 93.88 119 GLU A C 1
ATOM 961 O O . GLU A 1 119 ? 1.210 1.298 -1.061 1.00 93.88 119 GLU A O 1
ATOM 966 N N . THR A 1 120 ? 0.936 -0.915 -1.175 1.00 91.69 120 THR A N 1
ATOM 967 C CA . THR A 1 120 ? 2.059 -1.202 -2.080 1.00 91.69 120 THR A CA 1
ATOM 968 C C . THR A 1 120 ? 1.925 -2.614 -2.676 1.00 91.69 120 THR A C 1
ATOM 970 O O . THR A 1 120 ? 1.454 -3.513 -2.001 1.00 91.69 120 THR A O 1
ATOM 973 N N . PRO A 1 121 ? 2.350 -2.913 -3.903 1.00 91.88 121 PRO A N 1
ATOM 974 C CA . PRO A 1 121 ? 2.590 -1.975 -4.986 1.00 91.88 121 PRO A CA 1
ATOM 975 C C . PRO A 1 121 ? 1.429 -0.993 -5.195 1.00 91.88 121 PRO A C 1
ATOM 977 O O . PRO A 1 121 ? 0.264 -1.349 -5.020 1.00 91.88 121 PRO A O 1
ATOM 980 N N . LYS A 1 122 ? 1.771 0.244 -5.575 1.00 90.31 122 LYS A N 1
ATOM 981 C CA . LYS A 1 122 ? 0.829 1.229 -6.127 1.00 90.31 122 LYS A CA 1
ATOM 982 C C . LYS A 1 122 ? 1.154 1.374 -7.596 1.00 90.31 122 LYS A C 1
ATOM 984 O O . LYS A 1 122 ? 2.006 2.194 -7.938 1.00 90.31 122 LYS A O 1
ATOM 989 N N . GLN A 1 123 ? 0.565 0.528 -8.435 1.00 87.06 123 GLN A N 1
ATOM 990 C CA . GLN A 1 123 ? 0.911 0.511 -9.851 1.00 87.06 123 GLN A CA 1
ATOM 991 C C . GLN A 1 123 ? -0.284 0.788 -10.760 1.00 87.06 123 GLN A C 1
ATOM 993 O O . GLN A 1 123 ? -1.438 0.686 -10.346 1.00 87.06 123 GLN A O 1
ATOM 998 N N . HIS A 1 124 ? -0.008 1.091 -12.027 1.00 83.25 124 HIS A N 1
ATOM 999 C CA . HIS A 1 124 ? -1.008 1.262 -13.084 1.00 83.25 124 HIS A CA 1
ATOM 1000 C C . HIS A 1 124 ? -1.930 0.043 -13.252 1.00 83.25 124 HIS A C 1
ATOM 1002 O O . HIS A 1 124 ? -3.049 0.175 -13.749 1.00 83.25 124 HIS A O 1
ATOM 1008 N N . TYR A 1 125 ? -1.469 -1.143 -12.844 1.00 87.62 125 TYR A N 1
ATOM 1009 C CA . TYR A 1 125 ? -2.200 -2.410 -12.946 1.00 87.62 125 TYR A CA 1
ATOM 1010 C C . TYR A 1 125 ? -2.930 -2.808 -11.664 1.00 87.62 125 TYR A C 1
ATOM 1012 O O . TYR A 1 125 ? -3.443 -3.929 -11.562 1.00 87.62 125 TYR A O 1
ATOM 1020 N N . GLY A 1 126 ? -2.999 -1.898 -10.696 1.00 92.12 126 GLY A N 1
ATOM 1021 C CA . GLY A 1 126 ? -3.735 -2.110 -9.469 1.00 92.12 126 GLY A CA 1
ATOM 1022 C C . GLY A 1 126 ? -3.000 -1.640 -8.210 1.00 92.12 126 GLY A C 1
ATOM 1023 O O . GLY A 1 126 ? -1.786 -1.434 -8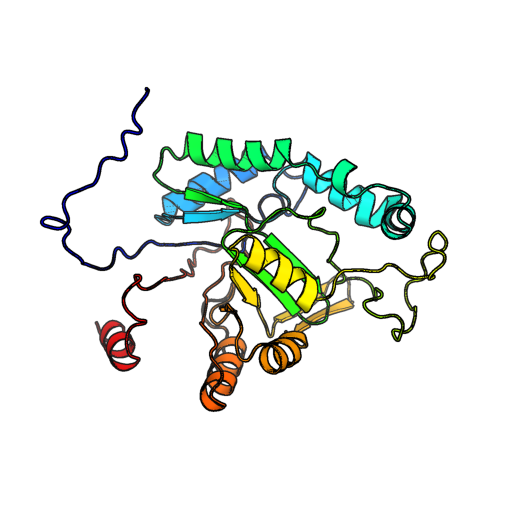.206 1.00 92.12 126 GLY A O 1
ATOM 1024 N N . HIS A 1 127 ? -3.684 -1.542 -7.083 1.00 94.56 127 HIS A N 1
ATOM 1025 C CA . HIS A 1 127 ? -3.034 -1.317 -5.799 1.00 94.56 127 HIS A CA 1
ATOM 1026 C C . HIS A 1 127 ? -3.341 -2.461 -4.843 1.00 94.56 127 HIS A C 1
ATOM 1028 O O . HIS A 1 127 ? -4.433 -3.036 -4.860 1.00 94.56 127 HIS A O 1
ATOM 1034 N N . LEU A 1 128 ? -2.369 -2.773 -3.992 1.00 95.25 128 LEU A N 1
ATOM 1035 C CA . LEU A 1 128 ? -2.543 -3.712 -2.895 1.00 95.25 128 LEU A CA 1
ATOM 1036 C C . LEU A 1 128 ? -2.432 -2.984 -1.567 1.00 95.25 128 LEU A C 1
ATOM 1038 O O . LEU A 1 128 ? -1.441 -2.319 -1.295 1.00 95.25 128 LEU A O 1
ATOM 1042 N N . TRP A 1 129 ? -3.439 -3.170 -0.735 1.00 95.12 129 TRP A N 1
ATOM 1043 C CA . TRP A 1 129 ? -3.493 -2.772 0.658 1.00 95.12 129 TRP A CA 1
ATOM 1044 C C . TRP A 1 129 ? -3.232 -4.001 1.552 1.00 95.12 129 TRP A C 1
ATOM 1046 O O . TRP A 1 129 ? -3.643 -5.107 1.196 1.00 95.12 129 TRP A O 1
ATOM 1056 N N . TYR A 1 130 ? -2.567 -3.848 2.708 1.00 94.56 130 TYR A N 1
ATOM 1057 C CA . TYR A 1 130 ? -2.285 -4.978 3.604 1.00 94.56 130 TYR A CA 1
ATOM 1058 C C . TYR A 1 130 ? -2.783 -4.827 5.032 1.00 94.56 130 TYR A C 1
ATOM 1060 O O . TYR A 1 130 ? -2.518 -3.852 5.729 1.00 94.56 130 TYR A O 1
ATOM 1068 N N . ILE A 1 131 ? -3.315 -5.926 5.558 1.00 92.56 131 ILE A N 1
ATOM 1069 C CA . ILE A 1 131 ? -3.414 -6.121 7.005 1.00 92.56 131 ILE A CA 1
ATOM 1070 C C . ILE A 1 131 ? -2.160 -6.861 7.478 1.00 92.56 131 ILE A C 1
ATOM 1072 O O . ILE A 1 131 ? -1.900 -7.980 7.035 1.00 92.56 131 ILE A O 1
ATOM 1076 N N . GLY A 1 132 ? -1.409 -6.249 8.399 1.00 88.81 132 GLY A N 1
ATOM 1077 C CA . GLY A 1 132 ? -0.183 -6.827 8.962 1.00 88.81 132 GLY A CA 1
ATOM 1078 C C . GLY A 1 132 ? 1.039 -6.693 8.051 1.00 88.81 132 GLY A C 1
ATOM 1079 O O . GLY A 1 132 ? 1.821 -7.634 7.959 1.00 88.81 132 GLY A O 1
ATOM 1080 N N . TYR A 1 133 ? 1.182 -5.550 7.374 1.00 95.19 133 TYR A N 1
ATOM 1081 C CA . TYR A 1 133 ? 2.268 -5.274 6.432 1.00 95.19 133 TYR A CA 1
ATOM 1082 C C . TYR A 1 133 ? 3.657 -5.495 7.051 1.00 95.19 133 TYR A C 1
ATOM 1084 O O . TYR A 1 133 ? 3.957 -4.983 8.132 1.00 95.19 133 TYR A O 1
ATOM 1092 N N . ASP A 1 134 ? 4.529 -6.199 6.329 1.00 94.62 134 ASP A N 1
ATOM 1093 C CA . ASP A 1 134 ? 5.948 -6.327 6.655 1.00 94.62 134 ASP A CA 1
ATOM 1094 C C . ASP A 1 134 ? 6.760 -5.283 5.881 1.00 94.62 134 ASP A C 1
ATOM 1096 O O . ASP A 1 134 ? 6.770 -5.259 4.647 1.00 94.62 134 ASP A O 1
ATOM 1100 N N . TYR A 1 135 ? 7.471 -4.409 6.593 1.00 94.69 135 TYR A N 1
ATOM 1101 C CA . TYR A 1 135 ? 8.279 -3.369 5.965 1.00 94.69 135 TYR A CA 1
ATOM 1102 C C . TYR A 1 135 ? 9.553 -3.991 5.384 1.00 94.69 135 TYR A C 1
ATOM 1104 O O . TYR A 1 135 ? 10.573 -4.059 6.059 1.00 94.69 135 TYR A O 1
ATOM 1112 N N . GLN A 1 136 ? 9.505 -4.499 4.153 1.00 92.69 136 GLN A N 1
ATOM 1113 C CA . GLN A 1 136 ? 10.595 -5.291 3.548 1.00 92.69 136 GLN A CA 1
ATOM 1114 C C . GLN A 1 136 ? 11.630 -4.448 2.807 1.00 92.69 136 GLN A C 1
ATOM 1116 O O . GLN A 1 136 ? 12.828 -4.702 2.896 1.00 92.69 136 GLN A O 1
ATOM 1121 N N . VAL A 1 137 ? 11.144 -3.429 2.111 1.00 93.94 137 VAL A N 1
ATOM 1122 C CA . VAL A 1 137 ? 11.896 -2.416 1.366 1.00 93.94 137 VAL A CA 1
ATOM 1123 C C . VAL A 1 137 ? 11.268 -1.055 1.676 1.00 93.94 137 VAL A C 1
ATOM 1125 O O . VAL A 1 137 ? 10.164 -1.023 2.237 1.00 93.94 137 VAL A O 1
ATOM 1128 N N . PRO A 1 138 ? 11.919 0.073 1.340 1.00 92.06 138 PRO A N 1
ATOM 1129 C CA . PRO A 1 138 ? 11.266 1.377 1.413 1.00 92.06 138 PRO A CA 1
ATOM 1130 C C . PRO A 1 138 ? 9.920 1.330 0.685 1.00 92.06 138 PRO A C 1
ATOM 1132 O O . PRO A 1 138 ? 9.832 0.761 -0.396 1.00 92.06 138 PRO A O 1
ATOM 1135 N N . ALA A 1 139 ? 8.849 1.862 1.271 1.00 87.19 139 ALA A N 1
ATOM 1136 C CA . ALA A 1 139 ? 7.513 1.444 0.834 1.00 87.19 139 ALA A CA 1
ATOM 1137 C C . ALA A 1 139 ? 7.080 2.036 -0.521 1.00 87.19 139 ALA A C 1
ATOM 1139 O O . ALA A 1 139 ? 6.195 1.479 -1.164 1.00 87.19 139 ALA A O 1
ATOM 1140 N N . TRP A 1 140 ? 7.787 3.069 -0.987 1.00 89.06 140 TRP A N 1
ATOM 1141 C CA . TRP A 1 140 ? 7.722 3.629 -2.341 1.00 89.06 140 TRP A CA 1
ATOM 1142 C C . TRP A 1 140 ? 8.438 2.790 -3.411 1.00 89.06 140 TRP A C 1
ATOM 1144 O O . TRP A 1 140 ? 8.296 3.059 -4.604 1.00 89.06 140 TRP A O 1
ATOM 1154 N N . HIS A 1 141 ? 9.216 1.769 -3.022 1.00 92.69 141 HIS A N 1
ATOM 1155 C CA . HIS A 1 141 ? 10.004 0.950 -3.952 1.00 92.69 141 HIS A CA 1
ATOM 1156 C C . HIS A 1 141 ? 9.155 0.352 -5.082 1.00 92.69 141 HIS A C 1
ATOM 1158 O O . HIS A 1 141 ? 9.650 0.201 -6.195 1.00 92.69 141 HIS A O 1
ATOM 1164 N N . ASP A 1 142 ? 7.869 0.081 -4.845 1.00 92.38 142 ASP A N 1
ATOM 1165 C CA . ASP A 1 142 ? 6.964 -0.534 -5.824 1.00 92.38 142 ASP A CA 1
ATOM 1166 C C . ASP A 1 142 ? 5.842 0.402 -6.323 1.00 92.38 142 ASP A C 1
ATOM 1168 O O . ASP A 1 142 ? 4.800 -0.075 -6.774 1.00 92.38 142 ASP A O 1
ATOM 1172 N N . TYR A 1 143 ? 6.020 1.724 -6.232 1.00 89.12 143 TYR A N 1
ATOM 1173 C CA . TYR A 1 143 ? 5.068 2.729 -6.735 1.00 89.12 143 TYR A CA 1
ATOM 1174 C C . TYR A 1 143 ? 5.367 3.137 -8.173 1.00 89.12 143 TYR A C 1
ATOM 1176 O O . TYR A 1 143 ? 6.423 3.692 -8.418 1.00 89.12 143 TYR A O 1
ATOM 1184 N N . ASP A 1 144 ? 4.464 2.952 -9.126 1.00 83.25 144 ASP A N 1
ATOM 1185 C CA . ASP A 1 144 ? 4.744 3.313 -10.521 1.00 83.25 144 ASP A CA 1
ATOM 1186 C C . ASP A 1 144 ? 3.788 4.331 -11.143 1.00 83.25 144 ASP A C 1
ATOM 1188 O O . ASP A 1 144 ? 3.910 4.629 -12.316 1.00 83.25 144 ASP A O 1
ATOM 1192 N N . GLN A 1 145 ? 2.867 4.902 -10.372 1.00 72.69 145 GLN A N 1
ATOM 1193 C CA . GLN A 1 145 ? 1.701 5.632 -10.889 1.00 72.69 145 GLN A CA 1
ATOM 1194 C C . GLN A 1 145 ? 1.990 6.827 -11.823 1.00 72.69 145 GLN A C 1
ATOM 1196 O O . GLN A 1 145 ? 1.063 7.333 -12.455 1.00 72.69 145 GLN A O 1
ATOM 1201 N N . ASP A 1 146 ? 3.226 7.331 -11.874 1.00 73.50 146 ASP A N 1
ATOM 1202 C CA . ASP A 1 146 ? 3.645 8.452 -12.719 1.00 73.50 146 ASP A CA 1
ATOM 1203 C C . ASP A 1 146 ? 4.571 8.049 -13.886 1.00 73.50 146 ASP A C 1
ATOM 1205 O O . ASP A 1 146 ? 4.915 8.908 -14.705 1.00 73.50 146 ASP A O 1
ATOM 1209 N N . ARG A 1 147 ? 5.016 6.782 -13.971 1.00 81.44 147 ARG A N 1
ATOM 1210 C CA . ARG A 1 147 ? 6.063 6.322 -14.911 1.00 81.44 147 ARG A CA 1
ATOM 1211 C C . ARG A 1 147 ? 5.883 4.858 -15.310 1.00 81.44 147 ARG A C 1
ATOM 1213 O O . ARG A 1 147 ? 5.205 4.099 -14.642 1.00 81.44 147 ARG A O 1
ATOM 1220 N N . TRP A 1 148 ? 6.555 4.436 -16.376 1.00 83.56 148 TRP A N 1
ATOM 1221 C CA . TRP A 1 148 ? 6.550 3.041 -16.827 1.00 83.56 148 TRP A CA 1
ATOM 1222 C C . TRP A 1 148 ? 7.861 2.342 -16.426 1.00 83.56 148 TRP A C 1
ATOM 1224 O O . TRP A 1 148 ? 8.872 2.509 -17.116 1.00 83.56 148 TRP A O 1
ATOM 1234 N N . PRO A 1 149 ? 7.893 1.614 -15.293 1.00 86.75 149 PRO A N 1
ATOM 1235 C CA . PRO A 1 149 ? 9.069 0.889 -14.829 1.00 86.75 149 PRO A CA 1
ATOM 1236 C C . PRO A 1 149 ? 9.212 -0.445 -15.568 1.00 86.75 149 PRO A C 1
ATOM 1238 O O . PRO A 1 149 ? 8.384 -0.828 -16.391 1.00 86.75 149 PRO A O 1
ATOM 1241 N N . VAL A 1 150 ? 10.275 -1.172 -15.233 1.00 90.12 150 VAL A N 1
ATOM 1242 C CA . VAL A 1 150 ? 10.538 -2.512 -15.765 1.00 90.12 150 VAL A CA 1
ATOM 1243 C C . VAL A 1 150 ? 10.188 -3.560 -14.708 1.00 90.12 150 VAL A C 1
ATOM 1245 O O . VAL A 1 150 ? 10.666 -3.493 -13.575 1.00 90.12 150 VAL A O 1
ATOM 1248 N N . TYR A 1 151 ? 9.405 -4.565 -15.084 1.00 88.06 151 TYR A N 1
ATOM 1249 C CA . TYR A 1 151 ? 9.074 -5.735 -14.264 1.00 88.06 151 TYR A CA 1
ATOM 1250 C C . TYR A 1 151 ? 9.759 -7.001 -14.774 1.00 88.06 151 TYR A C 1
ATOM 1252 O O . TYR A 1 151 ? 10.144 -7.873 -13.991 1.00 88.06 151 TYR A O 1
ATOM 1260 N N . SER A 1 152 ? 9.943 -7.100 -16.089 1.00 87.25 152 SER A N 1
ATOM 1261 C CA . SER A 1 152 ? 10.530 -8.252 -16.761 1.00 87.25 152 SER A CA 1
ATOM 1262 C C . SER A 1 152 ? 11.581 -7.839 -17.790 1.00 87.25 152 SER A C 1
ATOM 1264 O O . SER A 1 152 ? 11.585 -6.721 -18.294 1.00 87.25 152 SER A O 1
ATOM 1266 N N . ASP A 1 153 ? 12.463 -8.768 -18.160 1.00 86.75 153 ASP A N 1
ATOM 1267 C CA . ASP A 1 153 ? 13.468 -8.532 -19.212 1.00 86.75 153 ASP A CA 1
ATOM 1268 C C . ASP A 1 153 ? 12.852 -8.374 -20.615 1.00 86.75 153 ASP A C 1
ATOM 1270 O O . ASP A 1 153 ? 13.564 -8.069 -21.571 1.00 86.75 153 ASP A O 1
ATOM 1274 N N . LEU A 1 154 ? 11.546 -8.625 -20.753 1.00 88.25 154 LEU A N 1
ATOM 1275 C CA . LEU A 1 154 ? 10.801 -8.491 -22.002 1.00 88.25 154 LEU A CA 1
ATOM 1276 C C . LEU A 1 154 ? 10.126 -7.122 -22.141 1.00 88.25 154 LEU A C 1
ATOM 1278 O O . LEU A 1 154 ? 9.613 -6.815 -23.220 1.00 88.25 154 LEU A O 1
ATOM 1282 N N . ASP A 1 155 ? 10.105 -6.321 -21.077 1.00 88.56 155 ASP A N 1
ATOM 1283 C CA . ASP A 1 155 ? 9.421 -5.035 -21.086 1.00 88.56 155 ASP A CA 1
ATOM 1284 C C . ASP A 1 155 ? 10.204 -4.023 -21.928 1.00 88.56 155 ASP A C 1
ATOM 1286 O O . ASP A 1 155 ? 11.437 -4.021 -21.983 1.00 88.56 155 ASP A O 1
ATOM 1290 N N . THR A 1 156 ? 9.477 -3.132 -22.600 1.00 90.56 156 THR A N 1
ATOM 1291 C CA . THR A 1 156 ? 10.106 -2.016 -23.311 1.00 90.56 156 THR A CA 1
ATOM 1292 C C . THR A 1 156 ? 10.547 -0.962 -22.300 1.00 90.56 156 THR A C 1
ATOM 1294 O O . THR A 1 156 ? 9.782 -0.578 -21.422 1.00 90.56 156 THR A O 1
ATOM 1297 N N . ILE A 1 157 ? 11.782 -0.473 -22.428 1.00 92.50 157 ILE A N 1
ATOM 1298 C CA . ILE A 1 157 ? 12.323 0.561 -21.541 1.00 92.50 157 ILE A CA 1
ATOM 1299 C C . ILE A 1 157 ? 11.811 1.931 -22.000 1.00 92.50 157 ILE A C 1
ATOM 1301 O O . ILE A 1 157 ? 12.354 2.518 -22.938 1.00 92.50 157 ILE A O 1
ATOM 1305 N N . GLU A 1 158 ? 10.771 2.435 -21.336 1.00 90.25 158 GLU A N 1
ATOM 1306 C CA . GLU A 1 158 ? 10.199 3.766 -21.595 1.00 90.25 158 GLU A CA 1
ATOM 1307 C C . GLU A 1 158 ? 10.746 4.857 -20.655 1.00 90.25 158 GLU A C 1
ATOM 1309 O O . GLU A 1 158 ? 10.908 6.001 -21.080 1.00 90.25 158 GLU A O 1
ATOM 1314 N N . ASP A 1 159 ? 11.091 4.507 -19.410 1.00 89.31 159 ASP A N 1
ATOM 1315 C CA . ASP A 1 159 ? 11.756 5.387 -18.434 1.00 89.31 159 ASP A CA 1
ATOM 1316 C C . ASP A 1 159 ? 13.203 4.915 -18.186 1.00 89.31 159 ASP A C 1
ATOM 1318 O O . ASP A 1 159 ? 13.455 4.123 -17.264 1.00 89.31 159 ASP A O 1
ATOM 1322 N N . PRO A 1 160 ? 14.162 5.335 -19.036 1.00 92.25 160 PRO A N 1
ATOM 1323 C CA . PRO A 1 160 ? 15.524 4.834 -18.986 1.00 92.25 160 PRO A CA 1
ATOM 1324 C C . PRO A 1 160 ? 16.241 5.261 -17.705 1.00 92.25 160 PRO A C 1
ATOM 1326 O O . PRO A 1 160 ? 16.176 6.415 -17.285 1.00 92.25 160 PRO A O 1
ATOM 1329 N N . ASN A 1 161 ? 17.002 4.332 -17.133 1.00 94.06 161 ASN A N 1
ATOM 1330 C CA . ASN A 1 161 ? 17.914 4.588 -16.030 1.00 94.06 161 ASN A CA 1
ATOM 1331 C C . ASN A 1 161 ? 19.361 4.636 -16.563 1.00 94.06 161 ASN A C 1
ATOM 1333 O O . ASN A 1 161 ? 19.932 3.583 -16.855 1.00 94.06 161 ASN A O 1
ATOM 1337 N N . PRO A 1 162 ? 19.989 5.821 -16.687 1.00 94.31 162 PRO A N 1
ATOM 1338 C CA . PRO A 1 162 ? 21.355 5.952 -17.202 1.00 94.31 162 PRO A CA 1
ATOM 1339 C C . PRO A 1 162 ? 22.418 5.352 -16.270 1.00 94.31 162 PRO A C 1
ATOM 1341 O O . PRO A 1 162 ? 23.571 5.187 -16.673 1.00 94.31 162 PRO A O 1
ATOM 1344 N N . GLU A 1 163 ? 22.063 5.057 -15.019 1.00 95.25 163 GLU A N 1
ATOM 1345 C CA . GLU A 1 163 ? 22.975 4.500 -14.028 1.00 95.25 163 GLU A CA 1
ATOM 1346 C C . GLU A 1 163 ? 22.935 2.969 -13.941 1.00 95.25 163 GLU A C 1
ATOM 1348 O O . GLU A 1 163 ? 23.873 2.392 -13.378 1.00 95.25 163 GLU A O 1
ATOM 1353 N N . ASP A 1 164 ? 21.903 2.330 -14.503 1.00 90.81 164 ASP A N 1
ATOM 1354 C CA . ASP A 1 164 ? 21.677 0.883 -14.483 1.00 90.81 164 ASP A CA 1
ATOM 1355 C C . ASP A 1 164 ? 22.128 0.234 -15.810 1.00 90.81 164 ASP A C 1
ATOM 1357 O O . ASP A 1 164 ? 21.634 0.607 -16.876 1.00 90.81 164 ASP A O 1
ATOM 1361 N N . PRO A 1 165 ? 23.026 -0.770 -15.789 1.00 84.88 165 PRO A N 1
ATOM 1362 C CA . PRO A 1 165 ? 23.427 -1.513 -16.987 1.00 84.88 165 PRO A CA 1
ATOM 1363 C C . PRO A 1 165 ? 22.280 -2.204 -17.746 1.00 84.88 165 PRO A C 1
ATOM 1365 O O . PRO A 1 165 ? 22.410 -2.435 -18.947 1.00 84.88 165 PRO A O 1
ATOM 1368 N N . SER A 1 166 ? 21.189 -2.561 -17.063 1.00 83.94 166 SER A N 1
ATOM 1369 C CA . SER A 1 166 ? 19.971 -3.122 -17.666 1.00 83.94 166 SER A CA 1
ATOM 1370 C C . SER A 1 166 ? 19.068 -2.054 -18.292 1.00 83.94 166 SER A C 1
ATOM 1372 O O . SER A 1 166 ? 18.213 -2.378 -19.112 1.00 83.94 166 SER A O 1
ATOM 1374 N N . GLY A 1 167 ? 19.304 -0.783 -17.957 1.00 86.94 167 GLY A N 1
ATOM 1375 C CA . GLY A 1 167 ? 18.749 0.384 -18.630 1.00 86.94 167 GLY A CA 1
ATOM 1376 C C . GLY A 1 167 ? 17.412 0.899 -18.103 1.00 86.94 167 GLY A C 1
ATOM 1377 O O . GLY A 1 167 ? 16.960 1.915 -18.618 1.00 86.94 167 GLY A O 1
ATOM 1378 N N . GLY A 1 168 ? 16.779 0.282 -17.100 1.00 91.44 168 GLY A N 1
ATOM 1379 C CA . GLY A 1 168 ? 15.462 0.704 -16.599 1.00 91.44 168 GLY A CA 1
ATOM 1380 C C . GLY A 1 168 ? 15.335 0.682 -15.076 1.00 91.44 168 GLY A C 1
ATOM 1381 O O . GLY A 1 168 ? 16.159 0.111 -14.373 1.00 91.44 168 GLY A O 1
ATOM 1382 N N . HIS A 1 169 ? 14.284 1.312 -14.552 1.00 92.12 169 HIS A N 1
ATOM 1383 C CA . HIS A 1 169 ? 13.960 1.281 -13.123 1.00 92.12 169 HIS A CA 1
ATOM 1384 C C . HIS A 1 169 ? 13.201 -0.006 -12.795 1.00 92.12 169 HIS A C 1
ATOM 1386 O O . HIS A 1 169 ? 11.989 -0.077 -13.001 1.00 92.12 169 HIS A O 1
ATOM 1392 N N . ARG A 1 170 ? 13.911 -1.042 -12.330 1.00 90.88 170 ARG A N 1
ATOM 1393 C CA . ARG A 1 170 ? 13.293 -2.343 -12.050 1.00 90.88 170 ARG A CA 1
ATOM 1394 C C . ARG A 1 170 ? 12.582 -2.379 -10.701 1.00 90.88 170 ARG A C 1
ATOM 1396 O O . ARG A 1 170 ? 13.191 -2.067 -9.681 1.00 90.88 170 ARG A O 1
ATOM 1403 N N . ARG A 1 171 ? 11.328 -2.831 -10.693 1.00 91.56 171 ARG A N 1
ATOM 1404 C CA . ARG A 1 171 ? 10.508 -3.007 -9.482 1.00 91.56 171 ARG A CA 1
ATOM 1405 C C . ARG A 1 171 ? 10.099 -4.466 -9.303 1.00 91.56 171 ARG A C 1
ATOM 1407 O O . ARG A 1 171 ? 10.210 -5.267 -10.234 1.00 91.56 171 ARG A O 1
ATOM 1414 N N . ARG A 1 172 ? 9.635 -4.822 -8.103 1.00 92.75 172 ARG A N 1
ATOM 1415 C CA . ARG A 1 172 ? 9.149 -6.178 -7.826 1.00 92.75 172 ARG A CA 1
ATOM 1416 C C . ARG A 1 172 ? 7.778 -6.368 -8.468 1.00 92.75 172 ARG A C 1
ATOM 1418 O O . ARG A 1 172 ? 6.964 -5.448 -8.539 1.00 92.75 172 ARG A O 1
ATOM 1425 N N . THR A 1 173 ? 7.515 -7.583 -8.933 1.00 90.31 173 THR A N 1
ATOM 1426 C CA . THR A 1 173 ? 6.196 -7.953 -9.478 1.00 90.31 173 THR A CA 1
ATOM 1427 C C . THR A 1 173 ? 5.168 -8.119 -8.355 1.00 90.31 173 THR A C 1
ATOM 1429 O O . THR A 1 173 ? 5.547 -8.456 -7.231 1.00 90.31 173 THR A O 1
ATOM 1432 N N . TYR A 1 174 ? 3.865 -7.993 -8.642 1.00 91.38 174 TYR A N 1
ATOM 1433 C CA . TYR A 1 174 ? 2.811 -8.318 -7.661 1.00 91.38 174 TYR A CA 1
ATOM 1434 C C . TYR A 1 174 ? 2.992 -9.705 -7.051 1.00 91.38 174 TYR A C 1
ATOM 1436 O O . TYR A 1 174 ? 2.910 -9.856 -5.836 1.00 91.38 174 TYR A O 1
ATOM 1444 N N . ALA A 1 175 ? 3.285 -10.712 -7.880 1.00 90.19 175 ALA A N 1
ATOM 1445 C CA . ALA A 1 175 ? 3.486 -12.082 -7.423 1.00 90.19 175 ALA A CA 1
ATOM 1446 C C . ALA A 1 175 ? 4.626 -12.182 -6.397 1.00 90.19 175 ALA A C 1
ATOM 1448 O O . ALA A 1 175 ? 4.485 -12.858 -5.378 1.00 90.19 175 ALA A O 1
ATOM 1449 N N . GLU A 1 176 ? 5.737 -11.478 -6.632 1.00 92.69 176 GLU A N 1
ATOM 1450 C CA . GLU A 1 176 ? 6.855 -11.418 -5.690 1.00 92.69 176 GLU A CA 1
ATOM 1451 C C . GLU A 1 176 ? 6.461 -10.713 -4.387 1.00 92.69 176 GLU A C 1
ATOM 1453 O O . GLU A 1 1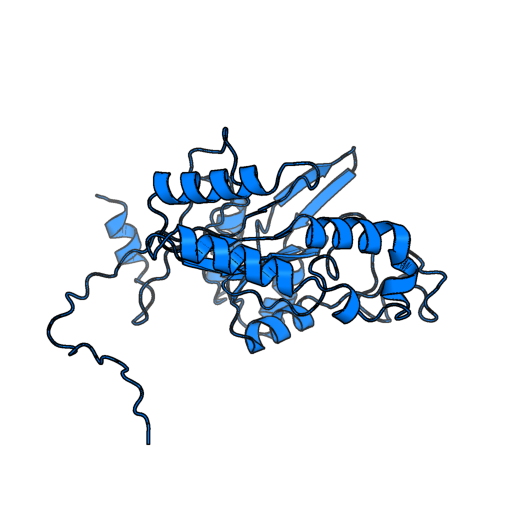76 ? 6.676 -11.266 -3.305 1.00 92.69 176 GLU A O 1
ATOM 1458 N N . VAL A 1 177 ? 5.858 -9.521 -4.476 1.00 94.31 177 VAL A N 1
ATOM 1459 C CA . VAL A 1 177 ? 5.478 -8.743 -3.288 1.00 94.31 177 VAL A CA 1
ATOM 1460 C C . VAL A 1 177 ? 4.463 -9.515 -2.444 1.00 94.31 177 VAL A C 1
ATOM 1462 O O . VAL A 1 177 ? 4.684 -9.704 -1.247 1.00 94.31 177 VAL A O 1
ATOM 1465 N N . VAL A 1 178 ? 3.398 -10.039 -3.055 1.00 93.62 178 VAL A N 1
ATOM 1466 C CA . VAL A 1 178 ? 2.364 -10.825 -2.367 1.00 93.62 178 VAL A CA 1
ATOM 1467 C C . VAL A 1 178 ? 2.960 -12.069 -1.714 1.00 93.62 178 VAL A C 1
ATOM 1469 O O . VAL A 1 178 ? 2.658 -12.350 -0.554 1.00 93.62 178 VAL A O 1
ATOM 1472 N N . ALA A 1 179 ? 3.826 -12.816 -2.407 1.00 92.31 179 ALA A N 1
ATOM 1473 C CA . ALA A 1 179 ? 4.445 -14.012 -1.839 1.00 92.31 179 ALA A CA 1
ATOM 1474 C C . ALA A 1 179 ? 5.292 -13.688 -0.597 1.00 92.31 179 ALA A C 1
ATOM 1476 O O . ALA A 1 179 ? 5.231 -14.408 0.405 1.00 92.31 179 ALA A O 1
ATOM 1477 N N . LEU A 1 180 ? 6.061 -12.596 -0.640 1.00 94.31 180 LEU A N 1
ATOM 1478 C CA . LEU A 1 180 ? 6.871 -12.144 0.490 1.00 94.31 180 LEU A CA 1
ATOM 1479 C C . LEU A 1 180 ? 6.009 -11.662 1.663 1.00 94.31 180 LEU A C 1
ATOM 1481 O O . LEU A 1 180 ? 6.302 -12.005 2.808 1.00 94.31 180 LEU A O 1
ATOM 1485 N N . GLN A 1 181 ? 4.945 -10.905 1.398 1.00 94.62 181 GLN A N 1
ATOM 1486 C CA . GLN A 1 181 ? 4.024 -10.407 2.424 1.00 94.62 181 GLN A CA 1
ATOM 1487 C C . GLN A 1 181 ? 3.242 -11.552 3.085 1.00 94.62 181 GLN A C 1
ATOM 1489 O O . GLN A 1 181 ? 3.222 -11.667 4.312 1.00 94.62 181 GLN A O 1
ATOM 1494 N N . ARG A 1 182 ? 2.712 -12.497 2.298 1.00 91.25 182 ARG A N 1
ATOM 1495 C CA . ARG A 1 182 ? 2.065 -13.716 2.816 1.00 91.25 182 ARG A CA 1
ATOM 1496 C C . ARG A 1 182 ? 3.007 -14.547 3.679 1.00 91.25 182 ARG A C 1
ATOM 1498 O O . ARG A 1 182 ? 2.601 -15.057 4.721 1.00 91.25 182 ARG A O 1
ATOM 1505 N N . LYS A 1 183 ? 4.280 -14.671 3.284 1.00 91.50 183 LYS A N 1
ATOM 1506 C CA . LYS A 1 183 ? 5.299 -15.377 4.079 1.00 91.50 183 LYS A CA 1
ATOM 1507 C C . LYS A 1 183 ? 5.527 -14.720 5.446 1.00 91.50 183 LYS A C 1
ATOM 1509 O O . LYS A 1 183 ? 5.843 -15.431 6.399 1.00 91.50 183 LYS A O 1
ATOM 1514 N N . ALA A 1 184 ? 5.354 -13.403 5.545 1.00 90.50 184 ALA A N 1
ATOM 1515 C CA . ALA A 1 184 ? 5.400 -12.660 6.803 1.00 90.50 184 ALA A CA 1
ATOM 1516 C C . ALA A 1 184 ? 4.080 -12.718 7.604 1.00 90.50 184 ALA A C 1
ATOM 1518 O O . ALA A 1 184 ? 4.042 -12.284 8.752 1.00 90.50 184 ALA A O 1
ATOM 1519 N N . GLY A 1 185 ? 3.019 -13.305 7.038 1.00 90.75 185 GLY A N 1
ATOM 1520 C CA . GLY A 1 185 ? 1.702 -13.430 7.664 1.00 90.75 185 GLY A CA 1
ATOM 1521 C C . GLY A 1 185 ? 0.731 -12.293 7.337 1.00 90.75 185 GLY A C 1
ATOM 1522 O O . GLY A 1 185 ? -0.337 -12.238 7.946 1.00 90.75 185 GLY A O 1
ATOM 1523 N N . ALA A 1 186 ? 1.078 -11.411 6.397 1.00 92.94 186 ALA A N 1
ATOM 1524 C CA . ALA A 1 186 ? 0.200 -10.339 5.943 1.00 92.94 186 ALA A CA 1
ATOM 1525 C C . ALA A 1 186 ? -0.912 -10.862 5.016 1.00 92.94 186 ALA A C 1
ATOM 1527 O O . ALA A 1 186 ? -0.759 -11.888 4.347 1.00 92.94 186 ALA A O 1
ATOM 1528 N N . ILE A 1 187 ? -2.015 -10.117 4.951 1.00 93.50 187 ILE A N 1
ATOM 1529 C CA . ILE A 1 187 ? -3.146 -10.353 4.040 1.00 93.50 187 ILE A CA 1
ATOM 1530 C C . ILE A 1 187 ? -3.092 -9.291 2.943 1.00 93.50 187 ILE A C 1
ATOM 1532 O O . ILE A 1 187 ? -3.157 -8.109 3.272 1.00 93.50 187 ILE A O 1
ATOM 1536 N N . ALA A 1 188 ? -2.991 -9.697 1.674 1.00 94.69 188 ALA A N 1
ATOM 1537 C CA . ALA A 1 188 ? -2.955 -8.792 0.524 1.00 94.69 188 ALA A CA 1
ATOM 1538 C C . ALA A 1 188 ? -4.356 -8.559 -0.069 1.00 94.69 188 ALA A C 1
ATOM 1540 O O . ALA A 1 188 ? -4.997 -9.481 -0.580 1.00 94.69 188 ALA A O 1
ATOM 1541 N N . ILE A 1 189 ? -4.829 -7.318 -0.024 1.00 95.81 189 ILE A N 1
ATOM 1542 C CA . ILE A 1 189 ? -6.181 -6.928 -0.423 1.00 95.81 189 ILE A CA 1
ATOM 1543 C C . ILE A 1 189 ? -6.082 -5.990 -1.620 1.00 95.81 189 ILE A C 1
ATOM 1545 O O . ILE A 1 189 ? -5.410 -4.967 -1.555 1.00 95.81 189 ILE A O 1
ATOM 1549 N N . TRP A 1 190 ? -6.762 -6.314 -2.716 1.00 96.00 190 TRP A N 1
ATOM 1550 C CA . TRP A 1 190 ? -6.830 -5.422 -3.873 1.00 96.00 190 TRP A CA 1
ATOM 1551 C C . TRP A 1 190 ? -7.660 -4.182 -3.542 1.00 96.00 190 TRP A C 1
ATOM 1553 O O . TRP A 1 190 ? -8.880 -4.271 -3.386 1.00 96.00 190 TRP A O 1
ATOM 1563 N N . ALA A 1 191 ? -6.967 -3.053 -3.427 1.00 94.44 191 ALA A N 1
ATOM 1564 C CA . ALA A 1 191 ? -7.500 -1.760 -3.032 1.00 94.44 191 ALA A CA 1
ATOM 1565 C C . ALA A 1 191 ? -8.213 -1.066 -4.194 1.00 94.44 191 ALA A C 1
ATOM 1567 O O . ALA A 1 191 ? -7.730 -1.127 -5.328 1.00 94.44 191 ALA A O 1
ATOM 1568 N N . HIS A 1 192 ? -9.352 -0.426 -3.896 1.00 93.25 192 HIS A N 1
ATOM 1569 C CA . HIS A 1 192 ? -10.213 0.312 -4.829 1.00 93.25 192 HIS A CA 1
ATOM 1570 C C . HIS A 1 192 ? -10.103 -0.140 -6.309 1.00 93.25 192 HIS A C 1
ATOM 1572 O O . HIS A 1 192 ? -9.682 0.630 -7.179 1.00 93.25 192 HIS A O 1
ATOM 1578 N N . PRO A 1 193 ? -10.496 -1.395 -6.620 1.00 93.75 193 PRO A N 1
ATOM 1579 C CA . PRO A 1 193 ? -10.004 -2.175 -7.769 1.00 93.75 193 PRO A CA 1
ATOM 1580 C C . PRO A 1 193 ? -10.502 -1.714 -9.144 1.00 93.75 193 PRO A C 1
ATOM 1582 O O . PRO A 1 193 ? -10.097 -2.262 -10.171 1.00 93.75 193 PRO A O 1
ATOM 1585 N N . THR A 1 194 ? -11.428 -0.756 -9.183 1.00 92.06 194 THR A N 1
ATOM 1586 C CA . THR A 1 194 ? -11.943 -0.172 -10.430 1.00 92.06 194 THR A CA 1
ATOM 1587 C C . THR A 1 194 ? -11.807 1.349 -10.451 1.00 92.06 194 THR A C 1
ATOM 1589 O O . THR A 1 194 ? -12.504 2.012 -11.225 1.00 92.06 194 THR A O 1
ATOM 1592 N N . SER A 1 195 ? -10.985 1.920 -9.567 1.00 88.94 195 SER A N 1
ATOM 1593 C CA . SER A 1 195 ? -10.835 3.369 -9.469 1.00 88.94 195 SER A CA 1
ATOM 1594 C C . SER A 1 195 ? -9.977 3.948 -10.582 1.00 88.94 195 SER A C 1
ATOM 1596 O O . SER A 1 195 ? -9.084 3.319 -11.149 1.00 88.94 195 SER A O 1
ATOM 1598 N N . TRP A 1 196 ? -10.261 5.204 -10.885 1.00 88.00 196 TRP A N 1
ATOM 1599 C CA . TRP A 1 196 ? -9.489 6.041 -11.786 1.00 88.00 196 TRP A CA 1
ATOM 1600 C C . TRP A 1 196 ? -9.718 7.499 -11.404 1.00 88.00 196 TRP A C 1
ATOM 1602 O O . TRP A 1 196 ? -10.740 7.847 -10.809 1.00 88.00 196 TRP A O 1
ATOM 1612 N N . TRP A 1 197 ? -8.764 8.357 -11.732 1.00 85.75 197 TRP A N 1
ATOM 1613 C CA . TRP A 1 197 ? -8.837 9.783 -11.442 1.00 85.75 197 TRP A CA 1
ATOM 1614 C C . TRP A 1 197 ? -7.974 10.577 -12.421 1.00 85.75 197 TRP A C 1
ATOM 1616 O O . TRP A 1 197 ? -7.261 10.025 -13.258 1.00 85.75 197 TRP A O 1
ATOM 1626 N N . TRP A 1 198 ? -8.066 11.901 -12.328 1.00 82.94 198 TRP A N 1
ATOM 1627 C CA . TRP A 1 198 ? -7.208 12.819 -13.065 1.00 82.94 198 TRP A CA 1
ATOM 1628 C C . TRP A 1 198 ? -6.322 13.578 -12.086 1.00 82.94 198 TRP A C 1
ATOM 1630 O O . TRP A 1 198 ? -6.834 14.260 -11.199 1.00 82.94 198 TRP A O 1
ATOM 1640 N N . THR A 1 199 ? -5.009 13.517 -12.286 1.00 76.12 199 THR A N 1
ATOM 1641 C CA . THR A 1 199 ? -4.030 14.298 -11.521 1.00 76.12 199 THR A CA 1
ATOM 1642 C C . THR A 1 199 ? -3.205 15.124 -12.493 1.00 76.12 199 THR A C 1
ATOM 1644 O O . THR A 1 199 ? -2.619 14.585 -13.423 1.00 76.12 199 THR A O 1
ATOM 1647 N N . ASN A 1 200 ? -3.169 16.449 -12.316 1.00 81.00 200 ASN A N 1
ATOM 1648 C CA . ASN A 1 200 ? -2.387 17.366 -13.162 1.00 81.00 200 ASN A CA 1
ATOM 1649 C C . ASN A 1 200 ? -2.618 17.190 -14.681 1.00 81.00 200 ASN A C 1
ATOM 1651 O O . ASN A 1 200 ? -1.705 17.358 -15.485 1.00 81.00 200 ASN A O 1
ATOM 1655 N N . GLY A 1 201 ? -3.848 16.850 -15.082 1.00 81.38 201 GLY A N 1
ATOM 1656 C CA . GLY A 1 201 ? -4.207 16.624 -16.486 1.00 81.38 201 GLY A CA 1
ATOM 1657 C C . GLY A 1 201 ? -3.788 15.262 -17.052 1.00 81.38 201 GLY A C 1
ATOM 1658 O O . GLY A 1 201 ? -4.015 15.016 -18.233 1.00 81.38 201 GLY A O 1
ATOM 1659 N N . GLN A 1 202 ? -3.227 14.372 -16.233 1.00 79.75 202 GLN A N 1
ATOM 1660 C CA . GLN A 1 202 ? -2.951 12.981 -16.584 1.00 79.75 202 GLN A CA 1
ATOM 1661 C C . GLN A 1 202 ? -4.044 12.070 -16.026 1.00 79.75 202 GLN A C 1
ATOM 1663 O O . GLN A 1 202 ? -4.502 12.253 -14.897 1.00 79.75 202 GLN A O 1
ATOM 1668 N N . PHE A 1 203 ? -4.479 11.112 -16.841 1.00 82.94 203 PHE A N 1
ATOM 1669 C CA . PHE A 1 203 ? -5.398 10.063 -16.420 1.00 82.94 203 PHE A CA 1
ATOM 1670 C C . PHE A 1 203 ? -4.606 8.986 -15.685 1.00 82.94 203 PHE A C 1
ATOM 1672 O O . PHE A 1 203 ? -3.699 8.391 -16.264 1.00 82.94 203 PHE A O 1
ATOM 1679 N N . THR A 1 204 ? -4.971 8.731 -14.436 1.00 80.06 204 THR A N 1
ATOM 1680 C CA . THR A 1 204 ? -4.392 7.668 -13.619 1.00 80.06 204 THR A CA 1
ATOM 1681 C C . THR A 1 204 ? -5.461 6.619 -13.370 1.00 80.06 204 THR A C 1
ATOM 1683 O O . THR A 1 204 ? -6.609 6.940 -13.051 1.00 80.06 204 THR A O 1
ATOM 1686 N N . THR A 1 205 ? -5.088 5.354 -13.512 1.00 83.75 205 THR A N 1
ATOM 1687 C CA . THR A 1 205 ? -5.977 4.230 -13.248 1.00 83.75 205 THR A CA 1
ATOM 1688 C C . THR A 1 205 ? -5.398 3.350 -12.152 1.00 83.75 205 THR A C 1
ATOM 1690 O O . THR A 1 205 ? -4.206 3.069 -12.143 1.00 83.75 205 THR A O 1
ATOM 1693 N N . ASN A 1 206 ? -6.268 2.932 -11.237 1.00 83.06 206 ASN A N 1
ATOM 1694 C CA . ASN A 1 206 ? -6.069 1.780 -10.373 1.00 83.06 206 ASN A CA 1
ATOM 1695 C C . ASN A 1 206 ? -7.115 0.718 -10.761 1.00 83.06 206 ASN A C 1
ATOM 1697 O O . ASN A 1 206 ? -7.993 0.342 -9.983 1.00 83.06 206 ASN A O 1
ATOM 1701 N N . ILE A 1 207 ? -7.090 0.295 -12.025 1.00 89.44 207 ILE A N 1
ATOM 1702 C CA . ILE A 1 207 ? -7.803 -0.915 -12.426 1.00 89.44 207 ILE A CA 1
ATOM 1703 C C . ILE A 1 207 ? -6.910 -2.083 -12.026 1.00 89.44 207 ILE A C 1
ATOM 1705 O O . ILE A 1 207 ? -5.785 -2.177 -12.508 1.00 89.44 207 ILE A O 1
ATOM 1709 N N . ALA A 1 208 ? -7.430 -2.975 -11.180 1.00 93.00 208 ALA A N 1
ATOM 1710 C CA . ALA A 1 208 ? -6.755 -4.186 -10.720 1.00 93.00 208 ALA A CA 1
ATOM 1711 C C . ALA A 1 208 ? -6.598 -5.217 -11.857 1.00 93.00 208 ALA A C 1
ATOM 1713 O O . ALA A 1 208 ? -7.206 -6.285 -11.851 1.00 93.00 208 ALA A O 1
ATOM 1714 N N . ALA A 1 209 ? -5.818 -4.883 -12.881 1.00 91.31 209 ALA A N 1
ATOM 1715 C CA . ALA A 1 209 ? -5.561 -5.731 -14.036 1.00 91.31 209 ALA A CA 1
ATOM 1716 C C . ALA A 1 209 ? -4.725 -6.965 -13.656 1.00 91.31 209 ALA A C 1
ATOM 1718 O O . ALA A 1 209 ? -4.994 -8.058 -14.161 1.00 91.31 209 ALA A O 1
ATOM 1719 N N . ASP A 1 210 ? -3.787 -6.819 -12.714 1.00 90.81 210 ASP A N 1
ATOM 1720 C CA . ASP A 1 210 ? -2.932 -7.920 -12.247 1.00 90.81 210 ASP A CA 1
ATOM 1721 C C . ASP A 1 210 ? -3.630 -8.886 -11.269 1.00 90.81 210 ASP A C 1
ATOM 1723 O O . ASP A 1 210 ? -3.127 -9.979 -10.987 1.00 90.81 210 ASP A O 1
ATOM 1727 N N . LEU A 1 211 ? -4.856 -8.564 -10.840 1.00 93.44 211 LEU A N 1
ATOM 1728 C CA . LEU A 1 211 ? -5.696 -9.464 -10.047 1.00 93.44 211 LEU A CA 1
ATOM 1729 C C . LEU A 1 211 ? -6.009 -10.762 -10.796 1.00 93.44 211 LEU A C 1
ATOM 1731 O O . LEU A 1 211 ? -6.037 -11.833 -10.189 1.00 93.44 211 LEU A O 1
ATOM 1735 N N . ILE A 1 212 ? -6.242 -10.697 -12.111 1.00 90.69 212 ILE A N 1
ATOM 1736 C CA . ILE A 1 212 ? -6.627 -11.873 -12.902 1.00 90.69 212 ILE A CA 1
ATOM 1737 C C . ILE A 1 212 ? -5.452 -12.852 -13.064 1.00 90.69 212 ILE A C 1
ATOM 1739 O O . ILE A 1 212 ? -5.642 -14.030 -12.752 1.00 90.69 212 ILE A O 1
ATOM 1743 N N . PRO A 1 213 ? -4.244 -12.429 -13.489 1.00 89.81 213 PRO A N 1
ATOM 1744 C CA . PRO A 1 213 ? -3.063 -13.289 -13.462 1.00 89.81 213 PRO A CA 1
ATOM 1745 C C . PRO A 1 213 ? -2.801 -13.919 -12.090 1.00 89.81 213 PRO A C 1
ATOM 1747 O O . PRO A 1 213 ? -2.540 -15.120 -12.027 1.00 89.81 213 PRO A O 1
ATOM 1750 N N . GLN A 1 214 ? -2.935 -13.157 -10.997 1.00 87.75 214 GLN A N 1
ATOM 1751 C CA . GLN A 1 214 ? -2.760 -13.695 -9.645 1.00 87.75 214 GLN A CA 1
ATOM 1752 C C . GLN A 1 214 ? -3.808 -14.771 -9.317 1.00 87.75 214 GLN A C 1
ATOM 1754 O O . GLN A 1 214 ? -3.453 -15.854 -8.854 1.00 87.75 214 GLN A O 1
ATOM 1759 N N . LEU A 1 215 ? -5.089 -14.520 -9.612 1.00 87.88 215 LEU A N 1
ATOM 1760 C CA . LEU A 1 215 ? -6.158 -15.510 -9.441 1.00 87.88 215 LEU A CA 1
ATOM 1761 C C . LEU A 1 215 ? -5.909 -16.785 -10.249 1.00 87.88 215 LEU A C 1
ATOM 1763 O O . LEU A 1 215 ? -6.177 -17.878 -9.758 1.00 87.88 215 LEU A O 1
ATOM 1767 N N . LEU A 1 216 ? -5.412 -16.659 -11.480 1.00 86.94 216 LEU A N 1
ATOM 1768 C CA . LEU A 1 216 ? -5.108 -17.805 -12.337 1.00 86.94 216 LEU A CA 1
ATOM 1769 C C . LEU A 1 216 ? -3.894 -18.601 -11.840 1.00 86.94 216 LEU A C 1
ATOM 1771 O O . LEU A 1 216 ? -3.878 -19.822 -11.989 1.00 86.94 216 LEU A O 1
ATOM 1775 N N . ALA A 1 217 ? -2.895 -17.927 -11.267 1.00 84.19 217 ALA A N 1
ATOM 1776 C CA . ALA A 1 217 ? -1.694 -18.562 -10.733 1.00 84.19 217 ALA A CA 1
ATOM 1777 C C . ALA A 1 217 ? -1.961 -19.294 -9.407 1.00 84.19 217 ALA A C 1
ATOM 1779 O O . ALA A 1 217 ? -1.554 -20.445 -9.247 1.00 84.19 217 ALA A O 1
ATOM 1780 N N . ASP A 1 218 ? -2.674 -18.646 -8.483 1.00 79.81 218 ASP A N 1
ATOM 1781 C CA . ASP A 1 218 ? -2.836 -19.133 -7.110 1.00 79.81 218 ASP A CA 1
ATOM 1782 C C . ASP A 1 218 ? -4.169 -19.862 -6.878 1.00 79.81 218 ASP A C 1
ATOM 1784 O O . ASP A 1 218 ? -4.297 -20.657 -5.946 1.00 79.81 218 ASP A O 1
ATOM 1788 N N . GLY A 1 219 ? -5.187 -19.590 -7.700 1.00 76.12 219 GLY A N 1
ATOM 1789 C CA . GLY A 1 219 ? -6.564 -20.054 -7.502 1.00 76.12 219 GLY A CA 1
ATOM 1790 C C . GLY A 1 219 ? -7.349 -19.272 -6.439 1.00 76.12 219 GLY A C 1
ATOM 1791 O O . GLY A 1 219 ? -8.519 -19.579 -6.197 1.00 76.12 219 GLY A O 1
ATOM 1792 N N . PHE A 1 220 ? -6.732 -18.274 -5.797 1.00 84.38 220 PHE A N 1
ATOM 1793 C CA . PHE A 1 220 ? -7.346 -17.406 -4.790 1.00 84.38 220 PHE A CA 1
ATOM 1794 C C . PHE A 1 220 ? -6.602 -16.067 -4.667 1.00 84.38 220 PHE A C 1
ATOM 1796 O O . PHE A 1 220 ? -5.434 -15.949 -5.035 1.00 84.38 220 PHE A O 1
ATOM 1803 N N . ILE A 1 221 ? -7.270 -15.075 -4.081 1.00 90.56 221 ILE A N 1
ATOM 1804 C CA . ILE A 1 221 ? -6.650 -13.849 -3.552 1.00 90.56 221 ILE A CA 1
ATOM 1805 C C . ILE A 1 221 ? -7.009 -13.706 -2.076 1.00 90.56 221 ILE A C 1
ATOM 1807 O O . ILE A 1 221 ? -8.002 -14.283 -1.630 1.00 90.56 221 ILE A O 1
ATOM 1811 N N . ASP A 1 222 ? -6.207 -12.963 -1.310 1.00 92.25 222 ASP A N 1
ATOM 1812 C CA . ASP A 1 222 ? -6.471 -12.836 0.130 1.00 92.25 222 ASP A CA 1
ATOM 1813 C C . ASP A 1 222 ? -7.642 -11.886 0.397 1.00 92.25 222 ASP A C 1
ATOM 1815 O O . ASP A 1 222 ? -8.401 -12.103 1.341 1.00 92.25 222 ASP A O 1
ATOM 1819 N N . GLY A 1 223 ? -7.840 -10.888 -0.470 1.00 93.69 223 GLY A N 1
ATOM 1820 C CA . GLY A 1 223 ? -9.000 -10.014 -0.422 1.00 93.69 223 GLY A CA 1
ATOM 1821 C C . GLY A 1 223 ? -9.183 -9.122 -1.644 1.00 93.69 223 GLY A C 1
ATOM 1822 O O . GLY A 1 223 ? -8.254 -8.873 -2.413 1.00 93.69 223 GLY A O 1
ATOM 1823 N N . LEU A 1 224 ? -10.403 -8.614 -1.786 1.00 95.19 224 LEU A N 1
ATOM 1824 C CA . LEU A 1 224 ? -10.796 -7.582 -2.739 1.00 95.19 224 LEU A CA 1
ATOM 1825 C C . LEU A 1 224 ? -11.627 -6.528 -2.007 1.00 95.19 224 LEU A C 1
ATOM 1827 O O . LEU A 1 224 ? -12.582 -6.884 -1.313 1.00 95.19 224 LEU A O 1
ATOM 1831 N N . THR A 1 225 ? -11.322 -5.247 -2.186 1.00 93.94 225 THR A N 1
ATOM 1832 C CA . THR A 1 225 ? -12.192 -4.181 -1.690 1.00 93.94 225 THR A CA 1
ATOM 1833 C C . THR A 1 225 ? -13.516 -4.185 -2.463 1.00 93.94 225 THR A C 1
ATOM 1835 O O . THR A 1 225 ? -13.545 -4.051 -3.684 1.00 93.94 225 THR A O 1
ATOM 1838 N N . VAL A 1 226 ? -14.630 -4.307 -1.739 1.00 91.62 226 VAL A N 1
ATOM 1839 C CA . VAL A 1 226 ? -16.017 -4.289 -2.250 1.00 91.62 226 VAL A CA 1
ATOM 1840 C C . VAL A 1 226 ? -16.815 -3.080 -1.755 1.00 91.62 226 VAL A C 1
ATOM 1842 O O . VAL A 1 226 ? -17.891 -2.773 -2.274 1.00 91.62 226 VAL A O 1
ATOM 1845 N N . GLN A 1 227 ? -16.281 -2.384 -0.751 1.00 86.62 227 GLN A N 1
ATOM 1846 C CA . GLN A 1 227 ? -16.750 -1.095 -0.249 1.00 86.62 227 GLN A CA 1
ATOM 1847 C C . GLN A 1 227 ? -15.522 -0.186 -0.106 1.00 86.62 227 GLN A C 1
ATOM 1849 O O . GLN A 1 227 ? -14.732 -0.374 0.809 1.00 86.62 227 GLN A O 1
ATOM 1854 N N . GLY A 1 228 ? -15.320 0.716 -1.067 1.00 81.31 228 GLY A N 1
ATOM 1855 C CA . GLY A 1 228 ? -14.243 1.721 -1.054 1.00 81.31 228 GLY A CA 1
ATOM 1856 C C . GLY A 1 228 ? -14.581 2.947 -0.220 1.00 81.31 228 GLY A C 1
ATOM 1857 O O . GLY A 1 228 ? -15.659 2.992 0.338 1.00 81.31 228 GLY A O 1
ATOM 1858 N N . TYR A 1 229 ? -13.768 4.001 -0.283 1.00 76.00 229 TYR A N 1
ATOM 1859 C CA . TYR A 1 229 ? -14.005 5.318 0.347 1.00 76.00 229 TYR A CA 1
ATOM 1860 C C . TYR A 1 229 ? -15.385 5.968 0.088 1.00 76.00 229 TYR A C 1
ATOM 1862 O O . TYR A 1 229 ? -15.766 6.902 0.788 1.00 76.00 229 TYR A O 1
ATOM 1870 N N . ASP A 1 230 ? -16.165 5.475 -0.880 1.00 69.81 230 ASP A N 1
ATOM 1871 C CA . ASP A 1 230 ? -17.588 5.796 -0.992 1.00 69.81 230 ASP A CA 1
ATOM 1872 C C . ASP A 1 230 ? -18.428 4.620 -0.490 1.00 69.81 230 ASP A C 1
ATOM 1874 O O . ASP A 1 230 ? -18.255 3.471 -0.903 1.00 69.81 230 ASP A O 1
ATOM 1878 N N . ALA A 1 231 ? -19.441 4.915 0.329 1.00 63.75 231 ALA A N 1
ATOM 1879 C CA . ALA A 1 231 ? -20.321 3.898 0.909 1.00 63.75 231 ALA A CA 1
ATOM 1880 C C . ALA A 1 231 ? -21.028 3.002 -0.135 1.00 63.75 231 ALA A C 1
ATOM 1882 O O . ALA A 1 231 ? -21.516 1.921 0.204 1.00 63.75 231 ALA A O 1
ATOM 1883 N N . TYR A 1 232 ? -21.084 3.431 -1.402 1.00 69.50 232 TYR A N 1
ATOM 1884 C CA . TYR A 1 232 ? -21.592 2.633 -2.511 1.00 69.50 232 TYR A CA 1
ATOM 1885 C C . TYR A 1 232 ? -20.687 2.700 -3.748 1.00 69.50 232 TYR A C 1
ATOM 1887 O O . TYR A 1 232 ? -20.823 3.584 -4.592 1.00 69.50 232 TYR A O 1
ATOM 1895 N N . HIS A 1 233 ? -19.835 1.683 -3.902 1.00 77.62 233 HIS A N 1
ATOM 1896 C CA . HIS A 1 233 ? -19.034 1.444 -5.105 1.00 77.62 233 HIS A CA 1
ATOM 1897 C C . HIS A 1 233 ? -19.613 0.289 -5.928 1.00 77.62 233 HIS A C 1
ATOM 1899 O O . HIS A 1 233 ? -19.205 -0.866 -5.794 1.00 77.62 233 HIS A O 1
ATOM 1905 N N . LYS A 1 234 ? -20.587 0.595 -6.798 1.00 86.19 234 LYS A N 1
ATOM 1906 C CA . LYS A 1 234 ? -21.272 -0.406 -7.642 1.00 86.19 234 LYS A CA 1
ATOM 1907 C C . LYS A 1 234 ? -20.293 -1.290 -8.413 1.00 86.19 234 LYS A C 1
ATOM 1909 O O . LYS A 1 234 ? -20.461 -2.503 -8.438 1.00 86.19 234 LYS A O 1
ATOM 1914 N N . HIS A 1 235 ? -19.270 -0.689 -9.011 1.00 90.38 235 HIS A N 1
ATOM 1915 C CA . HIS A 1 235 ? -18.326 -1.404 -9.866 1.00 90.38 235 HIS A CA 1
ATOM 1916 C C . HIS A 1 235 ? -17.415 -2.361 -9.091 1.00 90.38 235 HIS A C 1
ATOM 1918 O O . HIS A 1 235 ? -17.079 -3.421 -9.613 1.00 90.38 235 HIS A O 1
ATOM 1924 N N . TYR A 1 236 ? -17.092 -2.061 -7.828 1.00 92.12 236 TYR A N 1
ATOM 1925 C CA . TYR A 1 236 ? -16.327 -2.987 -6.985 1.00 92.12 236 TYR A CA 1
ATOM 1926 C C . TYR A 1 236 ? -17.166 -4.224 -6.666 1.00 92.12 236 TYR A C 1
ATOM 1928 O O . TYR A 1 236 ? -16.695 -5.354 -6.766 1.00 92.12 236 TYR A O 1
ATOM 1936 N N . GLN A 1 237 ? -18.441 -4.007 -6.331 1.00 90.88 237 GLN A N 1
ATOM 1937 C CA . GLN A 1 237 ? -19.384 -5.085 -6.042 1.00 90.88 237 GLN A CA 1
ATOM 1938 C C . GLN A 1 237 ? -19.682 -5.925 -7.288 1.00 90.88 237 GLN A C 1
ATOM 1940 O O . GLN A 1 237 ? -19.731 -7.145 -7.186 1.00 90.88 237 GLN A O 1
ATOM 1945 N N . GLU A 1 238 ? -19.848 -5.304 -8.460 1.00 93.31 238 GLU A N 1
ATOM 1946 C CA . GLU A 1 238 ? -20.030 -6.010 -9.736 1.00 93.31 238 GLU A CA 1
ATOM 1947 C C . GLU A 1 238 ? -18.835 -6.910 -10.061 1.00 93.31 238 GLU A C 1
ATOM 1949 O O . GLU A 1 238 ? -19.035 -8.085 -10.363 1.00 93.31 238 GLU A O 1
ATOM 1954 N N . LEU A 1 239 ? -17.606 -6.392 -9.943 1.00 93.56 239 LEU A N 1
ATOM 1955 C CA . LEU A 1 239 ? -16.392 -7.191 -10.127 1.00 93.56 239 LEU A CA 1
ATOM 1956 C C . LEU A 1 239 ? -16.350 -8.364 -9.142 1.00 93.56 239 LEU A C 1
ATOM 1958 O O . LEU A 1 239 ? -16.082 -9.497 -9.533 1.00 93.56 239 LEU A O 1
ATOM 1962 N N . TRP A 1 240 ? -16.649 -8.110 -7.869 1.00 94.31 240 TRP A N 1
ATOM 1963 C CA . TRP A 1 240 ? -16.665 -9.148 -6.847 1.00 94.31 240 TRP A CA 1
ATOM 1964 C C . TRP A 1 240 ? -17.685 -10.252 -7.139 1.00 94.31 240 TRP A C 1
ATOM 1966 O O . TRP A 1 240 ? -17.325 -11.430 -7.117 1.00 94.31 240 TRP A O 1
ATOM 1976 N N . PHE A 1 241 ? -18.931 -9.894 -7.462 1.00 94.19 241 PHE A N 1
ATOM 1977 C CA . PHE A 1 241 ? -19.962 -10.871 -7.814 1.00 94.19 241 PHE A CA 1
ATOM 1978 C C . PHE A 1 241 ? -19.596 -11.664 -9.070 1.00 94.19 241 PHE A C 1
ATOM 1980 O O . PHE A 1 241 ? -19.750 -12.880 -9.066 1.00 94.19 241 PHE A O 1
ATOM 1987 N N . GLU A 1 242 ? -19.031 -11.022 -10.095 1.00 94.12 242 GLU A N 1
ATOM 1988 C CA . GLU A 1 242 ? -18.571 -11.707 -11.309 1.00 94.12 242 GLU A CA 1
ATOM 1989 C C . GLU A 1 242 ? -17.489 -12.758 -11.003 1.00 94.12 242 GLU A C 1
ATOM 1991 O O . GLU A 1 242 ? -17.508 -13.865 -11.547 1.00 94.12 242 GLU A O 1
ATOM 1996 N N . LEU A 1 243 ? -16.544 -12.447 -10.109 1.00 91.50 243 LEU A N 1
ATOM 1997 C CA . LEU A 1 243 ? -15.509 -13.399 -9.695 1.00 91.50 243 LEU A CA 1
ATOM 1998 C C . LEU A 1 243 ? -16.100 -14.572 -8.898 1.00 91.50 243 LEU A C 1
ATOM 2000 O O . LEU A 1 243 ? -15.711 -15.722 -9.119 1.00 91.50 243 LEU A O 1
ATOM 2004 N N . LEU A 1 244 ? -17.059 -14.301 -8.009 1.00 90.94 244 LEU A N 1
ATOM 2005 C CA . LEU A 1 244 ? -17.762 -15.340 -7.254 1.00 90.94 244 LEU A CA 1
ATOM 2006 C C . LEU A 1 244 ? -18.602 -16.248 -8.164 1.00 90.94 244 LEU A C 1
ATOM 2008 O O . LEU A 1 244 ? -18.554 -17.468 -8.008 1.00 90.94 244 LEU A O 1
ATOM 2012 N N . ASP A 1 245 ? -19.317 -15.686 -9.141 1.00 93.44 245 ASP A N 1
ATOM 2013 C CA . ASP A 1 245 ? -20.137 -16.437 -10.104 1.00 93.44 245 ASP A CA 1
ATOM 2014 C C . ASP A 1 245 ? -19.285 -17.353 -10.996 1.00 93.44 245 ASP A C 1
ATOM 2016 O O . ASP A 1 245 ? -19.730 -18.422 -11.423 1.00 93.44 245 ASP A O 1
ATOM 2020 N N . ARG A 1 246 ? -18.020 -16.983 -11.222 1.00 88.19 246 ARG A N 1
ATOM 2021 C CA . ARG A 1 246 ? -17.015 -17.816 -11.904 1.00 88.19 246 ARG A CA 1
ATOM 2022 C C . ARG A 1 246 ? -16.395 -18.895 -11.014 1.00 88.19 246 ARG A C 1
ATOM 2024 O O . ARG A 1 246 ? -15.625 -19.714 -11.513 1.00 88.19 246 ARG A O 1
ATOM 2031 N N . GLY A 1 247 ? -16.736 -18.926 -9.728 1.00 86.56 247 GLY A N 1
ATOM 2032 C CA . GLY A 1 247 ? -16.274 -19.930 -8.772 1.00 86.56 247 GLY A CA 1
ATOM 2033 C C . GLY A 1 247 ? -14.928 -19.622 -8.114 1.00 86.56 247 GLY A C 1
ATOM 2034 O O . GLY A 1 247 ? -14.349 -20.523 -7.505 1.00 86.56 247 GLY A O 1
ATOM 2035 N N . TYR A 1 248 ? -14.422 -18.388 -8.213 1.00 86.56 248 TYR A N 1
ATOM 2036 C CA . TYR A 1 248 ? -13.200 -17.991 -7.511 1.00 86.56 248 TYR A CA 1
ATOM 2037 C C . TYR A 1 248 ? -13.449 -17.763 -6.016 1.00 86.56 248 TYR A C 1
ATOM 2039 O O . TYR A 1 248 ? -14.530 -17.347 -5.594 1.00 86.56 248 TYR A O 1
ATOM 2047 N N . HIS A 1 249 ? -12.416 -17.986 -5.201 1.00 87.12 249 HIS A N 1
ATOM 2048 C CA . HIS A 1 249 ? -12.437 -17.633 -3.785 1.00 87.12 249 HIS A CA 1
ATOM 2049 C C . HIS A 1 249 ? -11.910 -16.207 -3.597 1.00 87.12 249 HIS A C 1
ATOM 2051 O O . HIS A 1 249 ? -10.703 -15.973 -3.654 1.00 87.12 249 HIS A O 1
ATOM 2057 N N . VAL A 1 250 ? -12.835 -15.265 -3.383 1.00 89.75 250 VAL A N 1
ATOM 2058 C CA . VAL A 1 250 ? -12.530 -13.835 -3.245 1.00 89.75 250 VAL A CA 1
ATOM 2059 C C . VAL A 1 250 ? -13.212 -13.259 -2.001 1.00 89.75 250 VAL A C 1
ATOM 2061 O O . VAL A 1 250 ? -14.394 -12.904 -2.056 1.00 89.75 250 VAL A O 1
ATOM 2064 N N . PRO A 1 251 ? -12.511 -13.181 -0.859 1.00 91.81 251 PRO A N 1
ATOM 2065 C CA . PRO A 1 251 ? -13.033 -12.503 0.322 1.00 91.81 251 PRO A CA 1
ATOM 2066 C C . PRO A 1 251 ? -13.228 -11.001 0.056 1.00 91.81 251 PRO A C 1
ATOM 2068 O O . PRO A 1 251 ? -12.343 -10.341 -0.486 1.00 91.81 251 PRO A O 1
ATOM 2071 N N . GLY A 1 252 ? -14.396 -10.466 0.418 1.00 91.56 252 GLY A N 1
ATOM 2072 C CA . GLY A 1 252 ? -14.708 -9.043 0.270 1.00 91.56 252 GLY A CA 1
ATOM 2073 C C . GLY A 1 252 ? -14.301 -8.236 1.504 1.00 91.56 252 GLY A C 1
ATOM 2074 O O . GLY A 1 252 ? -14.602 -8.645 2.625 1.00 91.56 252 GLY A O 1
ATOM 2075 N N . PHE A 1 253 ? -13.665 -7.087 1.288 1.00 91.75 253 PHE A N 1
ATOM 2076 C CA . PHE A 1 253 ? -13.235 -6.143 2.321 1.00 91.75 253 PHE A CA 1
ATOM 2077 C C . PHE A 1 253 ? -13.843 -4.752 2.102 1.00 91.75 253 PHE A C 1
ATOM 2079 O O . PHE A 1 253 ? -14.212 -4.376 0.990 1.00 91.75 253 PHE A O 1
ATOM 2086 N N . ALA A 1 254 ? -13.960 -3.987 3.178 1.00 89.06 254 ALA A N 1
ATOM 2087 C CA . ALA A 1 254 ? -14.319 -2.581 3.169 1.00 89.06 254 ALA A CA 1
ATOM 2088 C C . ALA A 1 254 ? -13.085 -1.752 3.534 1.00 89.06 254 ALA A C 1
ATOM 2090 O O . ALA A 1 254 ? -12.470 -1.993 4.563 1.00 89.06 254 ALA A O 1
ATOM 2091 N N . GLU A 1 255 ? -12.700 -0.779 2.731 1.00 89.44 255 GLU A N 1
ATOM 2092 C CA . GLU A 1 255 ? -11.545 0.071 3.023 1.00 89.44 255 GLU A CA 1
ATOM 2093 C C . GLU A 1 255 ? -11.987 1.510 3.281 1.00 89.44 255 GLU A C 1
ATOM 2095 O O . GLU A 1 255 ? -13.099 1.906 2.926 1.00 89.44 255 GLU A O 1
ATOM 2100 N N . LEU A 1 256 ? -11.103 2.286 3.905 1.00 88.50 256 LEU A N 1
ATOM 2101 C CA . LEU A 1 256 ? -11.349 3.699 4.161 1.00 88.50 256 LEU A CA 1
ATOM 2102 C C . LEU A 1 256 ? -10.663 4.594 3.117 1.00 88.50 256 LEU A C 1
ATOM 2104 O O . LEU A 1 256 ? -11.264 5.575 2.699 1.00 88.50 256 LEU A O 1
ATOM 2108 N N . ASP A 1 257 ? -9.429 4.274 2.710 1.00 90.12 257 ASP A N 1
ATOM 2109 C CA . ASP A 1 257 ? -8.542 5.134 1.897 1.00 90.12 257 ASP A CA 1
ATOM 2110 C C . ASP A 1 257 ? -8.466 6.590 2.425 1.00 90.12 257 ASP A C 1
ATOM 2112 O O . ASP A 1 257 ? -8.448 7.580 1.691 1.00 90.12 257 ASP A O 1
ATOM 2116 N N . ILE A 1 258 ? -8.460 6.737 3.756 1.00 87.75 258 ILE A N 1
ATOM 2117 C CA . ILE A 1 258 ? -8.550 8.042 4.433 1.00 87.75 258 ILE A CA 1
ATOM 2118 C C . ILE A 1 258 ? -7.190 8.601 4.842 1.00 87.75 258 ILE A C 1
ATOM 2120 O O . ILE A 1 258 ? -6.222 7.878 5.068 1.00 87.75 258 ILE A O 1
ATOM 2124 N N . THR A 1 259 ? -7.139 9.912 5.053 1.00 88.38 259 THR A N 1
ATOM 2125 C CA . THR A 1 259 ? -6.056 10.592 5.774 1.00 88.38 259 THR A CA 1
ATOM 2126 C C . THR A 1 259 ? -6.642 11.254 7.020 1.00 88.38 259 THR A C 1
ATOM 2128 O O . THR A 1 259 ? -7.103 12.382 6.890 1.00 88.38 259 THR A O 1
ATOM 2131 N N . PRO A 1 260 ? -6.610 10.592 8.199 1.00 84.12 260 PRO A N 1
ATOM 2132 C CA . PRO A 1 260 ? -7.215 11.085 9.437 1.00 84.12 260 PRO A CA 1
ATOM 2133 C C . PRO A 1 260 ? -6.892 12.557 9.736 1.00 84.12 260 PRO A C 1
ATOM 2135 O O . PRO A 1 260 ? -5.768 12.917 10.096 1.00 84.12 260 PRO A O 1
ATOM 2138 N N . GLY A 1 261 ? -7.906 13.404 9.623 1.00 76.19 261 GLY A N 1
ATOM 2139 C CA . GLY A 1 261 ? -7.852 14.856 9.674 1.00 76.19 261 GLY A CA 1
ATOM 2140 C C . GLY A 1 261 ? -9.049 15.477 10.408 1.00 76.19 261 GLY A C 1
ATOM 2141 O O . GLY A 1 261 ? -9.986 14.787 10.824 1.00 76.19 261 GLY A O 1
ATOM 2142 N N . PRO A 1 262 ? -9.018 16.802 10.639 1.00 59.16 262 PRO A N 1
ATOM 2143 C CA . PRO A 1 262 ? -10.048 17.499 11.409 1.00 59.16 262 PRO A CA 1
ATOM 2144 C C . PRO A 1 262 ? -11.404 17.603 10.687 1.00 59.16 262 PRO A C 1
ATOM 2146 O O . PRO A 1 262 ? -12.421 17.742 11.366 1.00 59.16 262 PRO A O 1
ATOM 2149 N N . GLU A 1 263 ? -11.428 17.519 9.353 1.00 57.78 263 GLU A N 1
ATOM 2150 C CA . GLU A 1 263 ? -12.619 17.690 8.496 1.00 57.78 263 GLU A CA 1
ATOM 2151 C C . GLU A 1 263 ? -13.043 16.393 7.779 1.00 57.78 263 GLU A C 1
ATOM 2153 O O . GLU A 1 263 ? -13.757 16.427 6.778 1.00 57.78 263 GLU A O 1
ATOM 2158 N N . ASP A 1 264 ? -12.586 15.243 8.267 1.00 60.94 264 ASP A N 1
ATOM 2159 C CA . ASP A 1 264 ? -12.711 13.987 7.534 1.00 60.94 264 ASP A CA 1
ATOM 2160 C C . ASP A 1 264 ? -14.136 13.454 7.398 1.00 60.94 264 ASP A C 1
ATOM 2162 O O . ASP A 1 264 ? -15.018 13.714 8.220 1.00 60.94 264 ASP A O 1
ATOM 2166 N N . GLN A 1 265 ? -14.316 12.638 6.353 1.00 51.94 265 GLN A N 1
ATOM 2167 C CA . GLN A 1 265 ? -15.551 11.932 6.033 1.00 51.94 265 GLN A CA 1
ATOM 2168 C C . GLN A 1 265 ? -16.123 11.217 7.270 1.00 51.94 265 GLN A C 1
ATOM 2170 O O . GLN A 1 265 ? -15.465 10.388 7.897 1.00 51.94 265 GLN A O 1
ATOM 2175 N N . GLU A 1 266 ? -17.383 11.510 7.605 1.00 49.78 266 GLU A N 1
ATOM 2176 C CA . GLU A 1 266 ? -18.089 10.898 8.744 1.00 49.78 266 GLU A CA 1
ATOM 2177 C C . GLU A 1 266 ? -18.470 9.423 8.505 1.00 49.78 266 GLU A C 1
ATOM 2179 O O . GLU A 1 266 ? -19.010 8.755 9.392 1.00 49.78 266 GLU A O 1
ATOM 2184 N N . HIS A 1 267 ? -18.225 8.905 7.300 1.00 49.44 267 HIS A N 1
ATOM 2185 C CA . HIS A 1 267 ? -18.587 7.551 6.911 1.00 49.44 267 HIS A CA 1
ATOM 2186 C C . HIS A 1 267 ? -17.501 6.565 7.346 1.00 49.44 267 HIS A C 1
ATOM 2188 O O . HIS A 1 267 ? -16.407 6.537 6.795 1.00 49.44 267 HIS A O 1
ATOM 2194 N N . ILE A 1 268 ? -17.822 5.724 8.331 1.00 53.22 268 ILE A N 1
ATOM 2195 C CA . ILE A 1 268 ? -16.992 4.566 8.660 1.00 53.22 268 ILE A CA 1
ATOM 2196 C C . ILE A 1 268 ? -17.401 3.413 7.749 1.00 53.22 268 ILE A C 1
ATOM 2198 O O . ILE A 1 268 ? -18.571 3.020 7.730 1.00 53.22 268 ILE A O 1
ATOM 2202 N N . LEU A 1 269 ? -16.427 2.815 7.074 1.00 57.16 269 LEU A N 1
ATOM 2203 C CA . LEU A 1 269 ? -16.577 1.526 6.414 1.00 57.16 269 LEU A CA 1
ATOM 2204 C C . LEU A 1 269 ? -15.713 0.518 7.165 1.00 57.16 269 LEU A C 1
ATOM 2206 O O . LEU A 1 269 ? -14.510 0.699 7.330 1.00 57.16 269 LEU A O 1
ATOM 2210 N N . LEU A 1 270 ? -16.373 -0.482 7.748 1.00 54.56 270 LEU A N 1
ATOM 2211 C CA . LEU A 1 270 ? -15.754 -1.411 8.687 1.00 54.56 270 LEU A CA 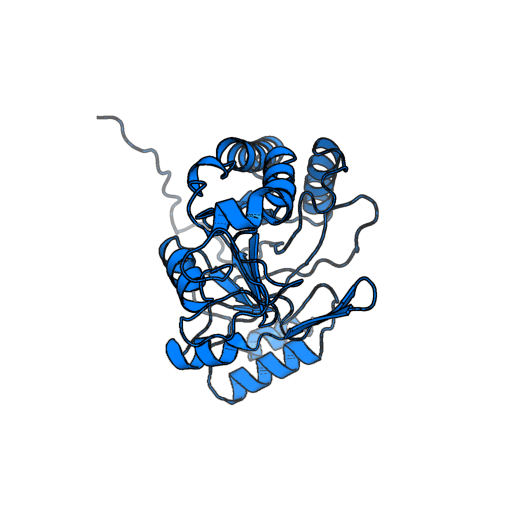1
ATOM 2212 C C . LEU A 1 270 ? -15.501 -2.751 8.014 1.00 54.56 270 LEU A C 1
ATOM 2214 O O . LEU A 1 270 ? -16.423 -3.371 7.480 1.00 54.56 270 LEU A O 1
ATOM 2218 N N . ASN A 1 271 ? -14.273 -3.245 8.147 1.00 52.59 271 ASN A N 1
ATOM 2219 C CA . ASN A 1 271 ? -14.003 -4.655 7.913 1.00 52.59 271 ASN A CA 1
ATOM 2220 C C . ASN A 1 271 ? -14.549 -5.474 9.072 1.00 52.59 271 ASN A C 1
ATOM 2222 O O . ASN A 1 271 ? -14.231 -5.219 10.235 1.00 52.59 271 ASN A O 1
ATOM 2226 N N . PHE A 1 272 ? -15.327 -6.501 8.748 1.00 50.12 272 PHE A N 1
ATOM 2227 C CA . PHE A 1 272 ? -15.733 -7.515 9.707 1.00 50.12 272 PHE A CA 1
ATOM 2228 C C . PHE A 1 272 ? -14.996 -8.806 9.382 1.00 50.12 272 PHE A C 1
ATOM 2230 O O . PHE A 1 272 ? -15.257 -9.424 8.354 1.00 50.12 272 PHE A O 1
ATOM 2237 N N . ILE A 1 273 ? -14.110 -9.241 10.277 1.00 41.81 273 ILE A N 1
ATOM 2238 C CA . ILE A 1 273 ? -13.576 -10.602 10.237 1.00 41.81 273 ILE A CA 1
ATOM 2239 C C . ILE A 1 273 ? -14.545 -11.469 11.051 1.00 41.81 273 ILE A C 1
ATOM 2241 O O . ILE A 1 273 ? -14.558 -11.363 12.283 1.00 41.81 273 ILE A O 1
ATOM 2245 N N . PRO A 1 274 ? -15.410 -12.290 10.423 1.00 37.34 274 PRO A N 1
ATOM 2246 C CA . PRO A 1 274 ? -16.169 -13.277 11.175 1.00 37.34 274 PRO A CA 1
ATOM 2247 C C . PRO A 1 274 ? -15.181 -14.194 11.904 1.00 37.34 274 PRO A C 1
ATOM 2249 O O . PRO A 1 274 ? -14.139 -14.553 11.359 1.00 37.34 274 PRO A O 1
ATOM 2252 N N . GLY A 1 275 ? -15.482 -14.525 13.162 1.00 34.78 275 GLY A N 1
ATOM 2253 C CA . GLY A 1 275 ? -14.604 -15.346 13.994 1.00 34.78 275 GLY A CA 1
ATOM 2254 C C . GLY A 1 275 ? -14.198 -16.665 13.323 1.00 34.78 275 GLY A C 1
ATOM 2255 O O . GLY A 1 275 ? -14.858 -17.147 12.408 1.00 34.78 275 GLY A O 1
ATOM 2256 N N . ILE A 1 276 ? -13.116 -17.253 13.836 1.00 36.78 276 ILE A N 1
ATOM 2257 C CA . ILE A 1 276 ? -12.359 -18.416 13.322 1.00 36.78 276 ILE A CA 1
ATOM 2258 C C . ILE A 1 276 ? -13.179 -19.670 12.949 1.00 36.78 276 ILE A C 1
ATOM 2260 O O . ILE A 1 276 ? -12.649 -20.564 12.294 1.00 36.78 276 ILE A O 1
ATOM 2264 N N . ASP A 1 277 ? -14.462 -19.734 13.299 1.00 42.62 277 ASP A N 1
ATOM 2265 C CA . ASP A 1 277 ? -15.342 -20.857 12.995 1.00 42.62 277 ASP A CA 1
ATOM 2266 C C . ASP A 1 277 ? -16.403 -20.457 11.951 1.00 42.62 277 ASP A C 1
ATOM 2268 O O . ASP A 1 277 ? -17.549 -20.161 12.277 1.00 42.62 277 ASP A O 1
ATOM 2272 N N . ARG A 1 278 ? -15.983 -20.533 10.676 1.00 39.59 278 ARG A N 1
ATOM 2273 C CA . ARG A 1 278 ? -16.741 -20.351 9.414 1.00 39.59 278 ARG A CA 1
ATOM 2274 C C . ARG A 1 278 ? -17.271 -18.942 9.117 1.00 39.59 278 ARG A C 1
ATOM 2276 O O . ARG A 1 278 ? -17.976 -18.322 9.904 1.00 39.59 278 ARG A O 1
ATOM 2283 N N . ALA A 1 279 ? -17.039 -18.511 7.873 1.00 41.75 279 ALA A N 1
ATOM 2284 C CA . ALA A 1 279 ? -17.765 -17.398 7.274 1.00 41.75 279 ALA A CA 1
ATOM 2285 C C . ALA A 1 279 ? -19.288 -17.643 7.385 1.00 41.75 279 ALA A C 1
ATOM 2287 O O . ALA A 1 279 ? -19.737 -18.764 7.099 1.00 41.75 279 ALA A O 1
ATOM 2288 N N . PRO A 1 280 ? -20.081 -16.639 7.805 1.00 45.53 280 PRO A N 1
ATOM 2289 C CA . PRO A 1 280 ? -21.526 -16.770 7.906 1.00 45.53 280 PRO A CA 1
ATOM 2290 C C . PRO A 1 280 ? -22.109 -17.100 6.536 1.00 45.53 280 PRO A C 1
ATOM 2292 O O . PRO A 1 280 ? -21.655 -16.606 5.500 1.00 45.53 280 PRO A O 1
ATOM 2295 N N . LYS A 1 281 ? -23.130 -17.954 6.517 1.00 49.62 281 LYS A N 1
ATOM 2296 C CA . LYS A 1 281 ? -23.812 -18.281 5.263 1.00 49.62 281 LYS A CA 1
ATOM 2297 C C . LYS A 1 281 ? -24.516 -17.030 4.737 1.00 49.62 281 LYS A C 1
ATOM 2299 O O . LYS A 1 281 ? -25.014 -16.215 5.508 1.00 49.62 281 LYS A O 1
ATOM 2304 N N . MET A 1 282 ? -24.616 -16.905 3.414 1.00 41.06 282 MET A N 1
ATOM 2305 C CA . MET A 1 282 ? -25.273 -15.772 2.741 1.00 41.06 282 MET A CA 1
ATOM 2306 C C . MET A 1 282 ? -26.674 -15.461 3.304 1.00 41.06 282 MET A C 1
ATOM 2308 O O . MET A 1 282 ? -27.066 -14.300 3.413 1.00 41.06 282 MET A O 1
ATOM 2312 N N . ASP A 1 283 ? -27.413 -16.487 3.722 1.00 51.47 283 ASP A N 1
ATOM 2313 C CA . ASP A 1 283 ? -28.749 -16.335 4.305 1.00 51.47 283 ASP A CA 1
ATOM 2314 C C . ASP A 1 283 ? -28.728 -15.735 5.723 1.00 51.47 283 ASP A C 1
ATOM 2316 O O . ASP A 1 283 ? -29.627 -14.976 6.086 1.00 51.47 283 ASP A O 1
ATOM 2320 N N . GLU A 1 284 ? -27.676 -15.998 6.502 1.00 43.47 284 GLU A N 1
ATOM 2321 C CA . GLU A 1 284 ? -27.461 -15.423 7.838 1.00 43.47 284 GLU A CA 1
ATOM 2322 C C . GLU A 1 284 ? -27.083 -13.939 7.733 1.00 43.47 284 GLU A C 1
ATOM 2324 O O . GLU A 1 284 ? -27.588 -13.113 8.495 1.00 43.47 284 GLU A O 1
ATOM 2329 N N . MET A 1 285 ? -26.277 -13.578 6.726 1.00 43.19 285 MET A N 1
ATOM 2330 C CA . MET A 1 285 ? -25.970 -12.177 6.420 1.00 43.19 285 MET A CA 1
ATOM 2331 C C . MET A 1 285 ? -27.240 -11.415 6.023 1.00 43.19 285 MET A C 1
ATOM 2333 O O . MET A 1 285 ? -27.546 -10.383 6.619 1.00 43.19 285 MET A O 1
ATOM 2337 N N . LYS A 1 286 ? -28.051 -11.955 5.101 1.00 41.59 286 LYS A N 1
ATOM 2338 C CA . LYS A 1 286 ? -29.313 -11.332 4.651 1.00 41.59 286 LYS A CA 1
ATOM 2339 C C . LYS A 1 286 ? -30.336 -11.136 5.773 1.00 41.59 286 LYS A C 1
ATOM 2341 O O . LYS A 1 286 ? -31.069 -10.149 5.750 1.00 41.59 286 LYS A O 1
ATOM 2346 N N . ALA A 1 287 ? -30.397 -12.050 6.741 1.00 44.00 287 ALA A N 1
ATOM 2347 C CA . ALA A 1 287 ? -31.283 -11.920 7.896 1.00 44.00 287 ALA A CA 1
ATOM 2348 C C . ALA A 1 287 ? -30.883 -10.748 8.812 1.00 44.00 287 ALA A C 1
ATOM 2350 O O . ALA A 1 287 ? -31.756 -10.081 9.359 1.00 44.00 287 ALA A O 1
ATOM 2351 N N . SER A 1 288 ? -29.582 -10.459 8.927 1.00 40.94 288 SER A N 1
ATOM 2352 C CA . SER A 1 288 ? -29.054 -9.381 9.777 1.00 40.94 288 SER A CA 1
ATOM 2353 C C . SER A 1 288 ? -29.271 -7.964 9.229 1.00 40.94 288 SER A C 1
ATOM 2355 O O . SER A 1 288 ? -29.208 -7.007 9.991 1.00 40.94 288 SER A O 1
ATOM 2357 N N . PHE A 1 289 ? -29.576 -7.832 7.933 1.00 35.97 289 PHE A N 1
ATOM 2358 C CA . PHE A 1 289 ? -29.912 -6.558 7.279 1.00 35.97 289 PHE A CA 1
ATOM 2359 C C . PHE A 1 289 ? -31.419 -6.245 7.276 1.00 35.97 289 PHE A C 1
ATOM 2361 O O . PHE A 1 289 ? -31.835 -5.231 6.721 1.00 35.97 289 PHE A O 1
ATOM 2368 N N . ARG A 1 290 ? -32.259 -7.130 7.832 1.00 37.28 290 ARG A N 1
ATOM 2369 C CA . ARG A 1 290 ? -33.726 -6.964 7.881 1.00 37.28 290 ARG A CA 1
ATOM 2370 C C . ARG A 1 290 ? -34.262 -6.597 9.271 1.00 37.28 290 ARG A C 1
ATOM 2372 O O . ARG A 1 290 ? -35.472 -6.664 9.481 1.00 37.28 290 ARG A O 1
ATOM 2379 N N . THR A 1 291 ? -33.383 -6.214 10.190 1.00 38.00 291 THR A N 1
ATOM 2380 C CA . THR A 1 291 ? -33.703 -5.624 11.501 1.00 38.00 291 THR A CA 1
ATOM 2381 C C . THR A 1 291 ? -33.167 -4.212 11.556 1.00 38.00 291 THR A C 1
ATOM 2383 O O . THR A 1 291 ? -33.897 -3.336 12.059 1.00 38.00 291 THR A O 1
#

Sequence (291 aa):
MKASLITVIPKSNISFLPLRASMGGHSHFLRNIDSPEEEAFKNLLNWTKRHDVRAFGVGSPWSHISGLSYRKHENEERDRYFAGKIDPATVMDRESVENTIQRLNEVARGETLFYLDNETPKQHYGHLWYIGYDYQVPAWHDYDQDRWPVYSDLDTIEDPNPEDPSGGHRRRTYAEVVALQRKAGAIAIWAHPTSWWWTNGQFTTNIAADLIPQLLADGFIDGLTVQGYDAYHKHYQELWFELLDRGYHVPGFAELDITPGPEDQEHILLNFIPGIDRAPKMDEMKASFRT

pLDDT: mean 81.88, std 18.96, range [27.23, 97.75]

Foldseek 3Di:
DDDDPPPDDDPPPDPPPFPFAFEAEQAEQCPDLVDDSVQSLVLVLVVCVVVQHAEYAYEPPLHSLLVVLLVCCVPPCVLCVLQVVDDQVVSDPPPSNVVSQVVSCVVCVNSYRYAHKYWPPQDLQFIKIKDRFDCPGSRCQNYAQPHDFDADLPDDAPPFRPSHPSTTRYGHDPVRRVVVRVVSVMAIETAPQADWDDDPNDTTTRNNNCVVVVCVVPLAHSAYEQAELHNDDPVSVVVVVVCVVVPGHHHYAHHNNYSRHPPDDPDRDGGGDGDPPDDDDPVVVVVVVVD

Secondary structure (DSSP, 8-state):
----------GGG---------EE--B-S-SSTTS-HHHHHHHHHHHHHHTT-SEEEEPSP-SHHHHHHHHIIIIISHHHHHTT-S-HHHH--HHHHHHHHHHHHHHHTTSSEEEE--EEEEETTEEEEEET----S-GGGGB-TTS--BSSTTS--SSB-TT-TT-B-B---HHHHHHHHHHHT-EEEEESTEEEEEETTEEEEEE--THHHHHHHHSB-SEEEEE-SSS--HHHHHHHHHHHHTT-B--EEE---B---TT--S----B----SS-PPPHHHHHHHT--